Protein AF-C1C2I7-F1 (afdb_monomer_lite)

Structure (mmCIF, N/CA/C/O backbone):
data_AF-C1C2I7-F1
#
_entry.id   AF-C1C2I7-F1
#
loop_
_atom_site.group_PDB
_atom_site.id
_atom_site.type_symbol
_atom_site.label_atom_id
_atom_site.label_alt_id
_atom_site.label_comp_id
_atom_site.label_asym_id
_atom_site.label_entity_id
_atom_site.label_seq_id
_atom_site.pdbx_PDB_ins_code
_atom_site.Cartn_x
_atom_site.Cartn_y
_atom_site.Cartn_z
_atom_site.occupancy
_atom_site.B_iso_or_equiv
_atom_site.auth_seq_id
_atom_site.auth_comp_id
_atom_site.auth_asym_id
_atom_site.auth_atom_id
_atom_site.pdbx_PDB_model_num
ATOM 1 N N . MET A 1 1 ? -1.114 27.379 -36.595 1.00 29.22 1 MET A N 1
ATOM 2 C CA . MET A 1 1 ? -1.295 26.113 -35.851 1.00 29.22 1 MET A CA 1
ATOM 3 C C . MET A 1 1 ? 0.052 25.416 -35.741 1.00 29.22 1 MET A C 1
ATOM 5 O O . MET A 1 1 ? 0.565 24.974 -36.758 1.00 29.22 1 MET A O 1
ATOM 9 N N . ARG A 1 2 ? 0.685 25.403 -34.562 1.00 25.17 2 ARG A N 1
ATOM 10 C CA . ARG A 1 2 ? 1.975 24.721 -34.360 1.00 25.17 2 ARG A CA 1
ATOM 11 C C . ARG A 1 2 ? 1.726 23.378 -33.679 1.00 25.17 2 ARG A C 1
ATOM 13 O O . ARG A 1 2 ? 1.159 23.344 -32.593 1.00 25.17 2 ARG A O 1
ATOM 20 N N . GLN A 1 3 ? 2.114 22.296 -34.352 1.00 22.52 3 GLN A N 1
ATOM 21 C CA . GLN A 1 3 ? 2.108 20.941 -33.809 1.00 22.52 3 GLN A CA 1
ATOM 22 C C . GLN A 1 3 ? 3.072 20.862 -32.620 1.00 22.52 3 GLN A C 1
ATOM 24 O O . GLN A 1 3 ? 4.243 21.219 -32.738 1.00 22.52 3 GLN A O 1
ATOM 29 N N . ILE A 1 4 ? 2.573 20.391 -31.481 1.00 28.58 4 ILE A N 1
ATOM 30 C CA . ILE A 1 4 ? 3.385 20.061 -30.310 1.00 28.58 4 ILE A CA 1
ATOM 31 C C . ILE A 1 4 ? 3.765 18.586 -30.450 1.00 28.58 4 ILE A C 1
ATOM 33 O O . ILE A 1 4 ? 2.926 17.701 -30.288 1.00 28.58 4 ILE A O 1
ATOM 37 N N . ALA A 1 5 ? 5.021 18.320 -30.805 1.00 24.67 5 ALA A N 1
ATOM 38 C CA . ALA A 1 5 ? 5.572 16.971 -30.822 1.00 24.67 5 ALA A CA 1
ATOM 39 C C . ALA A 1 5 ? 5.970 16.566 -29.395 1.00 24.67 5 ALA A C 1
ATOM 41 O O . ALA A 1 5 ? 6.836 17.189 -28.781 1.00 24.67 5 ALA A O 1
ATOM 42 N N . TYR A 1 6 ? 5.338 15.517 -28.869 1.00 26.83 6 TYR A N 1
ATOM 43 C CA . TYR A 1 6 ? 5.701 14.918 -27.587 1.00 26.83 6 TYR A CA 1
ATOM 44 C C . TYR A 1 6 ? 6.948 14.046 -27.747 1.00 26.83 6 TYR A C 1
ATOM 46 O O . TYR A 1 6 ? 6.928 13.070 -28.494 1.00 26.83 6 TYR A O 1
ATOM 54 N N . TRP A 1 7 ? 8.004 14.348 -26.991 1.00 30.94 7 TRP A N 1
ATOM 55 C CA . TRP A 1 7 ? 9.173 13.478 -26.863 1.00 30.94 7 TRP A CA 1
ATOM 56 C C . TRP A 1 7 ? 9.347 13.024 -25.414 1.00 30.94 7 TRP A C 1
ATOM 58 O O . TRP A 1 7 ? 9.385 13.822 -24.480 1.00 30.94 7 TRP A O 1
ATOM 68 N N . ARG A 1 8 ? 9.429 11.704 -25.238 1.00 26.88 8 ARG A N 1
ATOM 69 C CA . ARG A 1 8 ? 9.632 11.015 -23.964 1.00 26.88 8 ARG A CA 1
ATOM 70 C C . ARG A 1 8 ? 11.133 10.896 -23.716 1.00 26.88 8 ARG A C 1
ATOM 72 O O . ARG A 1 8 ? 11.797 10.118 -24.391 1.00 26.88 8 ARG A O 1
ATOM 79 N N . ILE A 1 9 ? 11.665 11.650 -22.758 1.00 34.84 9 ILE A N 1
ATOM 80 C CA . ILE A 1 9 ? 13.066 11.513 -22.342 1.00 34.84 9 ILE A CA 1
ATOM 81 C C . ILE A 1 9 ? 13.156 10.355 -21.345 1.00 34.84 9 ILE A C 1
ATOM 83 O O . ILE A 1 9 ? 12.656 10.428 -20.224 1.00 34.84 9 ILE A O 1
ATOM 87 N N . THR A 1 10 ? 13.773 9.258 -21.775 1.00 27.52 10 THR A N 1
ATOM 88 C CA . THR A 1 10 ? 14.225 8.170 -20.901 1.00 27.52 10 THR A CA 1
ATOM 89 C C . THR A 1 10 ? 15.646 8.490 -20.457 1.00 27.52 10 THR A C 1
ATOM 91 O O . THR A 1 10 ? 16.560 8.477 -21.275 1.00 27.52 10 THR A O 1
ATOM 94 N N . LEU A 1 11 ? 15.837 8.788 -19.171 1.00 29.92 11 LEU A N 1
ATOM 95 C CA . LEU A 1 11 ? 17.164 8.948 -18.577 1.00 29.92 11 LEU A CA 1
ATOM 96 C C . LEU A 1 11 ? 17.819 7.566 -18.446 1.00 29.92 11 LEU A C 1
ATOM 98 O O . LEU A 1 11 ? 17.517 6.807 -17.526 1.00 29.92 11 LEU A O 1
ATOM 102 N N . THR A 1 12 ? 18.697 7.224 -19.385 1.00 28.81 12 THR A N 1
ATOM 103 C CA . THR A 1 12 ? 19.687 6.153 -19.221 1.00 28.81 12 THR A CA 1
ATOM 104 C C . THR A 1 12 ? 21.024 6.781 -18.854 1.00 28.81 12 THR A C 1
ATOM 106 O O . THR A 1 12 ? 21.476 7.713 -19.513 1.00 28.81 12 THR A O 1
ATOM 109 N N . SER A 1 13 ? 21.644 6.277 -17.787 1.00 34.81 13 SER A N 1
ATOM 110 C CA . SER A 1 13 ? 22.868 6.783 -17.157 1.00 34.81 13 SER A CA 1
ATOM 111 C C . SER A 1 13 ? 24.139 6.515 -17.979 1.00 34.81 13 SER A C 1
ATOM 113 O O . SER A 1 13 ? 25.066 5.850 -17.516 1.00 34.81 13 SER A O 1
ATOM 115 N N . SER A 1 14 ? 24.187 6.959 -19.232 1.00 31.28 14 SER A N 1
ATOM 116 C CA . SER A 1 14 ? 25.406 6.895 -20.044 1.00 31.28 14 SER A CA 1
ATOM 117 C C . SER A 1 14 ? 25.353 7.922 -21.174 1.00 31.28 14 SER A C 1
ATOM 119 O O . SER A 1 14 ? 24.571 7.784 -22.109 1.00 31.28 14 SER A O 1
ATOM 121 N N . SER A 1 15 ? 26.262 8.898 -21.094 1.00 32.47 15 SER A N 1
ATOM 122 C CA . SER A 1 15 ? 26.719 9.773 -22.187 1.00 32.47 15 SER A CA 1
ATOM 123 C C . SER A 1 15 ? 25.774 10.909 -22.647 1.00 32.47 15 SER A C 1
ATOM 125 O O . SER A 1 15 ? 24.599 10.670 -22.923 1.00 32.47 15 SER A O 1
ATOM 127 N N . PRO A 1 16 ? 26.291 12.138 -22.870 1.00 39.41 16 PRO A N 1
ATOM 128 C CA . PRO A 1 16 ? 25.528 13.306 -23.335 1.00 39.41 16 PRO A CA 1
ATOM 129 C C . PRO A 1 16 ? 25.272 13.263 -24.856 1.00 39.41 16 PRO A C 1
ATOM 131 O O . PRO A 1 16 ? 25.524 14.220 -25.580 1.00 39.41 16 PRO A O 1
ATOM 134 N N . ARG A 1 17 ? 24.827 12.117 -25.385 1.00 42.78 17 ARG A N 1
ATOM 135 C CA . ARG A 1 17 ? 24.862 11.816 -26.829 1.00 42.78 17 ARG A CA 1
ATOM 136 C C . ARG A 1 17 ? 23.496 11.875 -27.533 1.00 42.78 17 ARG A C 1
ATOM 138 O O . ARG A 1 17 ? 23.331 11.245 -28.570 1.00 42.78 17 ARG A O 1
ATOM 145 N N . TYR A 1 18 ? 22.519 12.598 -26.976 1.00 49.66 18 TYR A N 1
ATOM 146 C CA . TYR A 1 18 ? 21.133 12.596 -27.486 1.00 49.66 18 TYR A CA 1
ATOM 147 C C . TYR A 1 18 ? 20.466 13.969 -27.629 1.00 49.66 18 TYR A C 1
ATOM 149 O O . TYR A 1 18 ? 19.271 14.036 -27.917 1.00 49.66 18 TYR A O 1
ATOM 157 N N . LEU A 1 19 ? 21.196 15.074 -27.466 1.00 53.59 19 LEU A N 1
ATOM 158 C CA . LEU A 1 19 ? 20.652 16.389 -27.799 1.00 53.59 19 LEU A CA 1
ATOM 159 C C . LEU A 1 19 ? 21.040 16.731 -29.248 1.00 53.59 19 LEU A C 1
ATOM 161 O O . LEU A 1 19 ? 22.233 16.818 -29.536 1.00 53.59 19 LEU A O 1
ATOM 165 N N . PRO A 1 20 ? 20.075 16.886 -30.178 1.00 51.84 20 PRO A N 1
ATOM 166 C CA . PRO A 1 20 ? 20.383 17.341 -31.531 1.00 51.84 20 PRO A CA 1
ATOM 167 C C . PRO A 1 20 ? 21.041 18.734 -31.492 1.00 51.84 20 PRO A C 1
ATOM 169 O O . PRO A 1 20 ? 20.795 19.492 -30.545 1.00 51.84 20 PRO A O 1
ATOM 172 N N . PRO A 1 21 ? 21.871 19.081 -32.496 1.00 54.28 21 PRO A N 1
ATOM 173 C CA . PRO A 1 21 ? 22.660 20.312 -32.501 1.00 54.28 21 PRO A CA 1
ATOM 174 C C . PRO A 1 21 ? 21.786 21.561 -32.334 1.00 54.28 21 PRO A C 1
ATOM 176 O O . PRO A 1 21 ? 20.677 21.636 -32.859 1.00 54.28 21 PRO A O 1
ATOM 179 N N . PHE A 1 22 ? 22.296 22.546 -31.592 1.00 53.81 22 PHE A N 1
ATOM 180 C CA . PHE A 1 22 ? 21.588 23.774 -31.226 1.00 53.81 22 PHE A CA 1
ATOM 181 C C . PHE A 1 22 ? 21.110 24.558 -32.461 1.00 53.81 22 PHE A C 1
ATOM 183 O O . PHE A 1 22 ? 21.888 25.205 -33.159 1.00 53.81 22 PHE A O 1
ATOM 190 N N . HIS A 1 23 ? 19.802 24.560 -32.718 1.00 55.03 23 HIS A N 1
ATOM 191 C CA . HIS A 1 23 ? 19.180 25.533 -33.617 1.00 55.03 23 HIS A CA 1
ATOM 192 C C . HIS A 1 23 ? 18.871 26.803 -32.808 1.00 55.03 23 HIS A C 1
ATOM 194 O O . HIS A 1 23 ? 18.285 26.711 -31.729 1.00 55.03 23 HIS A O 1
ATOM 200 N N . ARG A 1 24 ? 19.195 27.994 -33.335 1.00 54.81 24 ARG A N 1
ATOM 201 C CA . ARG A 1 24 ? 19.104 29.311 -32.651 1.00 54.81 24 ARG A CA 1
ATOM 202 C C . ARG A 1 24 ? 17.729 29.696 -32.048 1.00 54.81 24 ARG A C 1
ATOM 204 O O . ARG A 1 24 ? 17.629 30.744 -31.419 1.00 54.81 24 ARG A O 1
ATOM 211 N N . LYS A 1 25 ? 16.666 28.898 -32.220 1.00 59.78 25 LYS A N 1
ATOM 212 C CA . LYS A 1 25 ? 15.300 29.161 -31.715 1.00 59.78 25 LYS A CA 1
ATOM 213 C C . LYS A 1 25 ? 14.635 27.905 -31.124 1.00 59.78 25 LYS A C 1
ATOM 215 O O . LYS A 1 25 ? 13.574 27.493 -31.588 1.00 59.78 25 LYS A O 1
ATOM 220 N N . ARG A 1 26 ? 15.249 27.278 -30.115 1.00 62.59 26 ARG A N 1
ATOM 221 C CA . ARG A 1 26 ? 14.641 26.1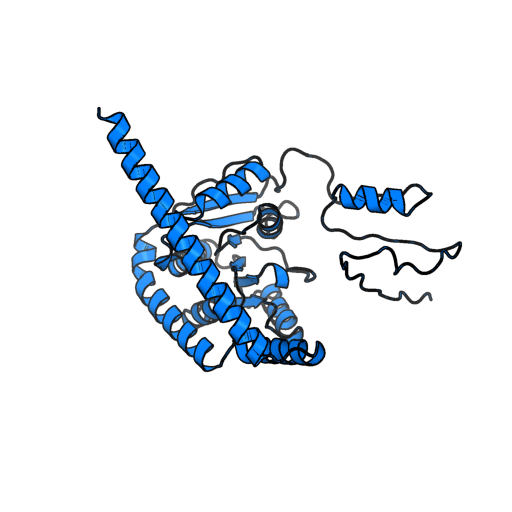72 -29.352 1.00 62.59 26 ARG A CA 1
ATOM 222 C C . ARG A 1 26 ? 14.197 26.658 -27.972 1.00 62.59 26 ARG A C 1
ATOM 224 O O . ARG A 1 26 ? 14.973 27.289 -27.266 1.00 62.59 26 ARG A O 1
ATOM 231 N N . GLN A 1 27 ? 12.965 26.329 -27.592 1.00 68.44 27 GLN A N 1
ATOM 232 C CA . GLN A 1 27 ? 12.507 26.407 -26.207 1.00 68.44 27 GLN A CA 1
ATOM 233 C C . GLN A 1 27 ? 12.699 25.026 -25.574 1.00 68.44 27 GLN A C 1
ATOM 235 O O . GLN A 1 27 ? 12.183 24.031 -26.087 1.00 68.44 27 GLN A O 1
ATOM 240 N N . THR A 1 28 ? 13.469 24.960 -24.491 1.00 69.38 28 THR A N 1
ATOM 241 C CA . THR A 1 28 ? 13.694 23.731 -23.722 1.00 69.38 28 THR A CA 1
ATOM 242 C C . THR A 1 28 ? 12.920 23.846 -22.417 1.00 69.38 28 THR A C 1
ATOM 244 O O . THR A 1 28 ? 13.093 24.815 -21.686 1.00 69.38 28 THR A O 1
ATOM 247 N N . LEU A 1 29 ? 12.048 22.875 -22.147 1.00 75.00 29 LEU A N 1
ATOM 248 C CA . LEU A 1 29 ? 11.283 22.778 -20.905 1.00 75.00 29 LEU A CA 1
ATOM 249 C C . LEU A 1 29 ? 11.702 21.498 -20.185 1.00 75.00 29 LEU A C 1
ATOM 251 O O . LEU A 1 29 ? 11.666 20.418 -20.781 1.00 75.00 29 LEU A O 1
ATOM 255 N N . LEU A 1 30 ? 12.102 21.626 -18.923 1.00 73.31 30 LEU A N 1
ATOM 256 C CA . LEU A 1 30 ? 12.470 20.509 -18.061 1.00 73.31 30 LEU A CA 1
ATOM 257 C C . LEU A 1 30 ? 11.406 20.364 -16.975 1.00 73.31 30 LEU A C 1
ATOM 259 O O . LEU A 1 30 ? 11.152 21.297 -16.223 1.00 73.31 30 LEU A O 1
ATOM 263 N N . PHE A 1 31 ? 10.784 19.190 -16.902 1.00 72.38 31 PHE A N 1
ATOM 264 C CA . PHE A 1 31 ? 9.764 18.890 -15.902 1.00 72.38 31 PHE A CA 1
ATOM 265 C C . PHE A 1 31 ? 10.310 17.849 -14.932 1.00 72.38 31 PHE A C 1
ATOM 267 O O . PHE A 1 31 ? 10.643 16.734 -15.335 1.00 72.38 31 PHE A O 1
ATOM 274 N N . THR A 1 32 ? 10.380 18.203 -13.652 1.00 70.00 32 THR A N 1
ATOM 275 C CA . THR A 1 32 ? 10.756 17.285 -12.574 1.00 70.00 32 THR A CA 1
ATOM 276 C C . THR A 1 32 ? 9.781 17.411 -11.411 1.00 70.00 32 THR A C 1
ATOM 278 O O . THR A 1 32 ? 9.220 18.475 -11.172 1.00 70.00 32 THR A O 1
ATOM 281 N N . ALA A 1 33 ? 9.576 16.309 -10.689 1.00 59.47 33 ALA A N 1
ATOM 282 C CA . ALA A 1 33 ? 8.816 16.310 -9.442 1.00 59.47 33 ALA A CA 1
ATOM 283 C C . ALA A 1 33 ? 9.670 16.735 -8.235 1.00 59.47 33 ALA A C 1
ATOM 285 O O . ALA A 1 33 ? 9.125 17.126 -7.210 1.00 59.47 33 ALA A O 1
ATOM 286 N N . THR A 1 34 ? 10.998 16.633 -8.341 1.00 59.06 34 THR A N 1
ATOM 287 C CA . THR A 1 34 ? 11.942 16.913 -7.252 1.00 59.06 34 THR A CA 1
ATOM 288 C C . THR A 1 34 ? 13.154 17.657 -7.786 1.00 59.06 34 THR A C 1
ATOM 290 O O . THR A 1 34 ? 13.725 17.261 -8.805 1.00 59.06 34 THR A O 1
ATOM 293 N N . HIS A 1 35 ? 13.567 18.699 -7.074 1.00 65.06 35 HIS A N 1
ATOM 294 C CA . HIS A 1 35 ? 14.800 19.418 -7.356 1.00 65.06 35 HIS A CA 1
ATOM 295 C C . HIS A 1 35 ? 15.977 18.694 -6.693 1.00 65.06 35 HIS A C 1
ATOM 297 O O . HIS A 1 35 ? 15.943 18.443 -5.490 1.00 65.06 35 HIS A O 1
ATOM 303 N N . THR A 1 36 ? 16.985 18.309 -7.470 1.00 66.75 36 THR A N 1
ATOM 304 C CA . THR A 1 36 ? 18.204 17.651 -6.977 1.00 66.75 36 THR A CA 1
ATOM 305 C C . THR A 1 36 ? 19.419 18.454 -7.414 1.00 66.75 36 THR A C 1
ATOM 307 O O . THR A 1 36 ? 19.380 19.095 -8.457 1.00 66.75 36 THR A O 1
ATOM 310 N N . GLU A 1 37 ? 20.518 18.389 -6.665 1.00 63.91 37 GLU A N 1
ATOM 311 C CA . GLU A 1 37 ? 21.782 19.055 -7.038 1.00 63.91 37 GLU A CA 1
ATOM 312 C C . GLU A 1 37 ? 22.281 18.601 -8.417 1.00 63.91 37 GLU A C 1
ATOM 314 O O . GLU A 1 37 ? 22.719 19.409 -9.225 1.00 63.91 37 GLU A O 1
ATOM 319 N N . THR A 1 38 ? 22.055 17.334 -8.763 1.00 65.38 38 THR A N 1
ATOM 320 C CA . THR A 1 38 ? 22.333 16.792 -10.101 1.00 65.38 38 THR A CA 1
ATOM 321 C C . THR A 1 38 ? 21.523 17.446 -11.225 1.00 65.38 38 THR A C 1
ATOM 323 O O . THR A 1 38 ? 21.923 17.389 -12.385 1.00 65.38 38 THR A O 1
ATOM 326 N N . LEU A 1 39 ? 20.363 18.037 -10.913 1.00 71.25 39 LEU A N 1
ATOM 327 C CA . LEU A 1 39 ? 19.579 18.820 -11.867 1.00 71.25 39 LEU A CA 1
ATOM 328 C C . LEU A 1 39 ? 20.244 20.175 -12.113 1.00 71.25 39 LEU A C 1
ATOM 330 O O . LEU A 1 39 ? 20.293 20.599 -13.262 1.00 71.25 39 LEU A O 1
ATOM 334 N N . ASN A 1 40 ? 20.775 20.808 -11.061 1.00 69.50 40 ASN A N 1
ATOM 335 C CA . ASN A 1 40 ? 21.520 22.064 -11.168 1.00 69.50 40 ASN A CA 1
ATOM 336 C C . ASN A 1 40 ? 22.764 21.869 -12.023 1.00 69.50 40 ASN A C 1
ATOM 338 O O . ASN A 1 40 ? 22.922 22.563 -13.015 1.00 69.50 40 ASN A O 1
ATOM 342 N N . GLU A 1 41 ? 23.555 20.833 -11.738 1.00 73.12 41 GLU A N 1
ATOM 343 C CA . GLU A 1 41 ? 24.733 20.494 -12.544 1.00 73.12 41 GLU A CA 1
ATOM 344 C C . GLU A 1 41 ? 24.377 20.276 -14.025 1.00 73.12 41 GLU A C 1
ATOM 346 O O . GLU A 1 41 ? 25.117 20.672 -14.923 1.00 73.12 41 GLU A O 1
ATOM 351 N N . LEU A 1 42 ? 23.220 19.664 -14.305 1.00 70.50 42 LEU A N 1
ATOM 352 C CA . LEU A 1 42 ? 22.726 19.461 -15.668 1.00 70.50 42 LEU A CA 1
ATOM 353 C C . LEU A 1 42 ? 22.252 20.751 -16.344 1.00 70.50 42 LEU A C 1
ATOM 355 O O . LEU A 1 42 ? 22.401 20.867 -17.562 1.00 70.50 42 LEU A O 1
ATOM 359 N N . LEU A 1 43 ? 21.637 21.664 -15.592 1.00 71.50 43 LEU A N 1
ATOM 360 C CA . LEU A 1 43 ? 21.190 22.967 -16.082 1.00 71.50 43 LEU A CA 1
ATOM 361 C C . LEU A 1 43 ? 22.403 23.853 -16.382 1.00 71.50 43 LEU A C 1
ATOM 363 O O . LEU A 1 43 ? 22.533 24.328 -17.511 1.00 71.50 43 LEU A O 1
ATOM 367 N N . ASP A 1 44 ? 23.336 23.938 -15.434 1.00 70.69 44 ASP A N 1
ATOM 368 C CA . ASP A 1 44 ? 24.580 24.701 -15.537 1.00 70.69 44 ASP A CA 1
ATOM 369 C C . ASP A 1 44 ? 25.449 24.211 -16.704 1.00 70.69 44 ASP A C 1
ATOM 371 O O . ASP A 1 44 ? 26.012 25.005 -17.455 1.00 70.69 44 ASP A O 1
ATOM 375 N N . ALA A 1 45 ? 25.515 22.893 -16.926 1.00 68.12 45 ALA A N 1
ATOM 376 C CA . ALA A 1 45 ? 26.309 22.318 -18.011 1.00 68.12 45 ALA A CA 1
ATOM 377 C C . ALA A 1 45 ? 25.704 22.508 -19.415 1.00 68.12 45 ALA A C 1
ATOM 379 O O . ALA A 1 45 ? 26.411 22.323 -20.405 1.00 68.12 45 ALA A O 1
ATOM 380 N N . ASN A 1 46 ? 24.405 22.808 -19.538 1.00 62.03 46 ASN A N 1
ATOM 381 C CA . ASN A 1 46 ? 23.699 22.771 -20.827 1.00 62.03 46 ASN A CA 1
ATOM 382 C C . ASN A 1 46 ? 23.026 24.087 -21.222 1.00 62.03 46 ASN A C 1
ATOM 384 O O . ASN A 1 46 ? 22.234 24.093 -22.175 1.00 62.03 46 ASN A O 1
ATOM 388 N N . SER A 1 47 ? 23.273 25.200 -20.528 1.00 60.78 47 SER A N 1
ATOM 389 C CA . SER A 1 47 ? 22.627 26.465 -20.879 1.00 60.78 47 SER A CA 1
ATOM 390 C C . SER A 1 47 ? 23.428 27.719 -20.566 1.00 60.78 47 SER A C 1
ATOM 392 O O . SER A 1 47 ? 23.923 27.926 -19.472 1.00 60.78 47 SER A O 1
ATOM 394 N N . GLU A 1 48 ? 23.488 28.592 -21.572 1.00 60.16 48 GLU A N 1
ATOM 395 C CA . GLU A 1 48 ? 24.167 29.895 -21.546 1.00 60.16 48 GLU A CA 1
ATOM 396 C C . GLU A 1 48 ? 23.228 31.052 -21.135 1.00 60.16 48 GLU A C 1
ATOM 398 O O . GLU A 1 48 ? 23.625 32.213 -21.162 1.00 60.16 48 GLU A O 1
ATOM 403 N N . LYS A 1 49 ? 21.953 30.770 -20.825 1.00 60.34 49 LYS A N 1
ATOM 404 C CA . LYS A 1 49 ? 20.917 31.776 -20.523 1.00 60.34 49 LYS A CA 1
ATOM 405 C C . LYS A 1 49 ? 20.237 31.486 -19.194 1.00 60.34 49 LYS A C 1
ATOM 407 O O . LYS A 1 49 ? 20.015 30.324 -18.874 1.00 60.34 49 LYS A O 1
ATOM 412 N N . GLU A 1 50 ? 19.813 32.546 -18.505 1.00 60.50 50 GLU A N 1
ATOM 413 C CA . GLU A 1 50 ? 18.977 32.435 -17.309 1.00 60.50 50 GLU A CA 1
ATOM 414 C C . GLU A 1 50 ? 17.717 31.605 -17.581 1.00 60.50 50 GLU A C 1
ATOM 416 O O . GLU A 1 50 ? 16.989 31.801 -18.563 1.00 60.50 50 GLU A O 1
ATOM 421 N N . HIS A 1 51 ? 17.472 30.656 -16.686 1.00 68.56 51 HIS A N 1
ATOM 422 C CA . HIS A 1 51 ? 16.317 29.783 -16.722 1.00 68.56 51 HIS A CA 1
ATOM 423 C C . HIS A 1 51 ? 15.168 30.404 -15.947 1.00 68.56 51 HIS A C 1
ATOM 425 O O . HIS A 1 51 ? 15.308 30.729 -14.773 1.00 68.56 51 HIS A O 1
ATOM 431 N N . PHE A 1 52 ? 13.996 30.490 -16.574 1.00 70.06 52 PHE A N 1
ATOM 432 C CA . PHE A 1 52 ? 12.776 30.729 -15.818 1.00 70.06 52 PHE A CA 1
ATOM 433 C C . PHE A 1 52 ? 12.467 29.485 -14.981 1.00 70.06 52 PHE A C 1
ATOM 435 O O . PHE A 1 52 ? 12.145 28.424 -15.524 1.00 70.06 52 PHE A O 1
ATOM 442 N N . PHE A 1 53 ? 12.590 29.624 -13.665 1.00 68.81 53 PHE A N 1
ATOM 443 C CA . PHE A 1 53 ? 12.285 28.575 -12.710 1.00 68.81 53 PHE A CA 1
ATOM 444 C C . PHE A 1 53 ? 10.894 28.819 -12.130 1.00 68.81 53 PHE A C 1
ATOM 446 O O . PHE A 1 53 ? 10.633 29.856 -11.529 1.00 68.81 53 PHE A O 1
ATOM 453 N N . TYR A 1 54 ? 9.993 27.859 -12.326 1.00 65.38 54 TYR A N 1
ATOM 454 C CA . TYR A 1 54 ? 8.686 27.864 -11.683 1.00 65.38 54 TYR A CA 1
ATOM 455 C C . TYR A 1 54 ? 8.587 26.659 -10.763 1.00 65.38 54 TYR A C 1
ATOM 457 O O . TYR A 1 54 ? 8.647 25.511 -11.213 1.00 65.38 54 TYR A O 1
ATOM 465 N N . ARG A 1 55 ? 8.417 26.938 -9.475 1.00 62.91 55 ARG A N 1
ATOM 466 C CA . ARG A 1 55 ? 8.151 25.946 -8.445 1.00 62.91 55 ARG A CA 1
ATOM 467 C C . ARG A 1 55 ? 6.781 26.236 -7.860 1.00 62.91 55 ARG A C 1
ATOM 469 O O . ARG A 1 55 ? 6.544 27.304 -7.313 1.00 62.91 55 ARG A O 1
ATOM 476 N N . GLU A 1 56 ? 5.879 25.274 -7.978 1.00 52.44 56 GLU A N 1
ATOM 477 C CA . GLU A 1 56 ? 4.607 25.332 -7.268 1.00 52.44 56 GLU A CA 1
ATOM 478 C C . GLU A 1 56 ? 4.858 24.907 -5.812 1.00 52.44 56 GLU A C 1
ATOM 480 O O . GLU A 1 56 ? 5.164 23.743 -5.546 1.00 52.44 56 GLU A O 1
ATOM 485 N N . GLY A 1 57 ? 4.798 25.870 -4.886 1.00 50.84 57 GLY A N 1
ATOM 486 C CA . GLY A 1 57 ? 5.068 25.677 -3.459 1.00 50.84 57 GLY A CA 1
ATOM 487 C C . GLY A 1 57 ? 6.426 26.237 -3.034 1.00 50.84 57 GLY A C 1
ATOM 488 O O . GLY A 1 57 ? 7.431 25.517 -3.015 1.00 50.84 57 GLY A O 1
ATOM 489 N N . GLU A 1 58 ? 6.428 27.519 -2.683 1.00 52.81 58 GLU A N 1
ATOM 490 C CA . GLU A 1 58 ? 7.443 28.152 -1.839 1.00 52.81 58 GLU A CA 1
ATOM 491 C C . GLU A 1 58 ? 6.837 28.389 -0.443 1.00 52.81 58 GLU A C 1
ATOM 493 O O . GLU A 1 58 ? 5.618 28.501 -0.319 1.00 52.81 58 GLU A O 1
ATOM 498 N N . ASP A 1 59 ? 7.709 28.409 0.570 1.00 40.53 59 ASP A N 1
ATOM 499 C CA . ASP A 1 59 ? 7.459 28.765 1.980 1.00 40.53 59 ASP A CA 1
ATOM 500 C C . ASP A 1 59 ? 6.990 27.644 2.934 1.00 40.53 59 ASP A C 1
ATOM 502 O O . ASP A 1 59 ? 5.846 27.599 3.371 1.00 40.53 59 ASP A O 1
ATOM 506 N N . ASP A 1 60 ? 7.891 26.702 3.249 1.00 40.56 60 ASP A N 1
ATOM 507 C CA . ASP A 1 60 ? 8.478 26.535 4.598 1.00 40.56 60 ASP A CA 1
ATOM 508 C C . ASP A 1 60 ? 9.427 25.320 4.582 1.00 40.56 60 ASP A C 1
ATOM 510 O O . ASP A 1 60 ? 9.015 24.160 4.516 1.00 40.56 60 ASP A O 1
ATOM 514 N N . ALA A 1 61 ? 10.735 25.568 4.608 1.00 44.47 61 ALA A N 1
ATOM 515 C CA . ALA A 1 61 ? 11.771 24.539 4.468 1.00 44.47 61 ALA A CA 1
ATOM 516 C C . ALA A 1 61 ? 11.917 23.608 5.695 1.00 44.47 61 ALA A C 1
ATOM 518 O O . ALA A 1 61 ? 12.884 22.854 5.779 1.00 44.47 61 ALA A O 1
ATOM 519 N N . SER A 1 62 ? 10.984 23.648 6.649 1.00 48.62 62 SER A N 1
ATOM 520 C CA . SER A 1 62 ? 11.048 22.853 7.879 1.00 48.62 62 SER A CA 1
ATOM 521 C C . SER A 1 62 ? 10.320 21.509 7.786 1.00 48.62 62 SER A C 1
ATOM 523 O O . SER A 1 62 ? 10.635 20.603 8.552 1.00 48.62 62 SER A O 1
ATOM 525 N N . SER A 1 63 ? 9.383 21.336 6.844 1.00 52.56 63 SER A N 1
ATOM 526 C CA . SER A 1 63 ? 8.559 20.125 6.760 1.00 52.56 63 SER A CA 1
ATOM 527 C C . SER A 1 63 ? 8.393 19.640 5.321 1.00 52.56 63 SER A C 1
ATOM 529 O O . SER A 1 63 ? 7.743 20.278 4.496 1.00 52.56 63 SER A O 1
ATOM 531 N N . LEU A 1 64 ? 8.906 18.439 5.028 1.00 68.25 64 LEU A N 1
ATOM 532 C CA . LEU A 1 64 ? 8.689 17.744 3.746 1.00 68.25 64 LEU A CA 1
ATOM 533 C C . LEU A 1 64 ? 7.232 17.278 3.547 1.00 68.25 64 LEU A C 1
ATOM 535 O O . LEU A 1 64 ? 6.882 16.740 2.494 1.00 68.25 64 LEU A O 1
ATOM 539 N N . THR A 1 65 ? 6.382 17.455 4.559 1.00 72.94 65 THR A N 1
ATOM 540 C CA . THR A 1 65 ? 4.971 17.058 4.571 1.00 72.94 65 THR A CA 1
ATOM 541 C C . THR A 1 65 ? 4.046 18.253 4.810 1.00 72.94 65 THR A C 1
ATOM 543 O O . THR A 1 65 ? 4.435 19.244 5.418 1.00 72.94 65 THR A O 1
ATOM 546 N N . VAL A 1 66 ? 2.799 18.176 4.339 1.00 76.94 66 VAL A N 1
ATOM 547 C CA . VAL A 1 66 ? 1.81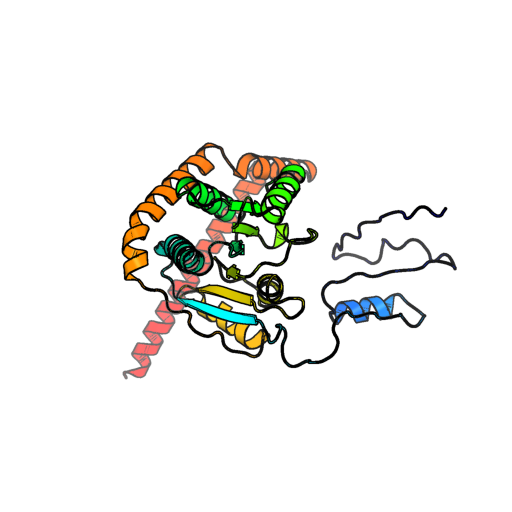5 19.253 4.550 1.00 76.94 66 VAL A CA 1
ATOM 548 C C . VAL A 1 66 ? 1.418 19.306 6.029 1.00 76.94 66 VAL A C 1
ATOM 550 O O . VAL A 1 66 ? 1.180 18.264 6.630 1.00 76.94 66 VAL A O 1
ATOM 553 N N . SER A 1 67 ? 1.294 20.497 6.615 1.00 76.69 67 SER A N 1
ATOM 554 C CA . SER A 1 67 ? 0.948 20.680 8.037 1.00 76.69 67 SER A CA 1
ATOM 555 C C . SER A 1 67 ? -0.421 20.106 8.436 1.00 76.69 67 SER A C 1
ATOM 557 O O . SER A 1 67 ? -0.638 19.768 9.595 1.00 76.69 67 SER A O 1
ATOM 559 N N . THR A 1 68 ? -1.346 19.951 7.485 1.00 85.38 68 THR A N 1
ATOM 560 C CA . THR A 1 68 ? -2.679 19.358 7.696 1.00 85.38 68 THR A CA 1
ATOM 561 C C . THR A 1 68 ? -2.695 17.825 7.633 1.00 85.38 68 THR A C 1
ATOM 563 O O . THR A 1 68 ? -3.769 17.221 7.735 1.00 85.38 68 THR A O 1
ATOM 566 N N . LEU A 1 69 ? -1.535 17.193 7.424 1.00 90.69 69 LEU A N 1
ATOM 567 C CA . LEU A 1 69 ? -1.375 15.746 7.339 1.00 90.69 69 LEU A CA 1
ATOM 568 C C . LEU A 1 69 ? -1.069 15.140 8.712 1.00 90.69 69 LEU A C 1
ATOM 570 O O . LEU A 1 69 ? 0.014 15.328 9.263 1.00 90.69 69 LEU A O 1
ATOM 574 N N . GLU A 1 70 ? -1.983 14.314 9.210 1.00 93.44 70 GLU A N 1
ATOM 575 C CA . GLU A 1 70 ? -1.747 13.483 10.389 1.00 93.44 70 GLU A CA 1
ATOM 576 C C . GLU A 1 70 ? -1.034 12.190 9.983 1.00 93.44 70 GLU A C 1
ATOM 578 O O . GLU A 1 70 ? -1.470 11.481 9.072 1.00 93.44 70 GLU A O 1
ATOM 583 N N . GLN A 1 71 ? 0.076 11.876 10.649 1.00 94.12 71 GLN A N 1
ATOM 584 C CA . GLN A 1 71 ? 0.924 10.733 10.315 1.00 94.12 71 GLN A CA 1
ATOM 585 C C . GLN A 1 71 ? 1.061 9.808 11.513 1.00 94.12 71 GLN A C 1
ATOM 587 O O . GLN A 1 71 ? 1.533 10.210 12.582 1.00 94.12 71 GLN A O 1
ATOM 592 N N . HIS A 1 72 ? 0.681 8.551 11.308 1.00 96.56 72 HIS A N 1
ATOM 593 C CA . HIS A 1 72 ? 0.726 7.546 12.350 1.00 96.56 72 HIS A CA 1
ATOM 594 C C . HIS A 1 72 ? 1.373 6.245 11.898 1.00 96.56 72 HIS A C 1
ATOM 596 O O . HIS A 1 72 ? 1.282 5.841 10.733 1.00 96.56 72 HIS A O 1
ATOM 602 N N . TYR A 1 73 ? 1.953 5.537 12.861 1.00 96.56 73 TYR A N 1
ATOM 603 C CA . TYR A 1 73 ? 2.303 4.132 12.708 1.00 96.56 73 TYR A CA 1
ATOM 604 C C . TYR A 1 73 ? 1.298 3.238 13.441 1.00 96.56 73 TYR A C 1
ATOM 606 O O . TYR A 1 73 ? 0.689 3.634 14.432 1.00 96.56 73 TYR A O 1
ATOM 614 N N . VAL A 1 74 ? 1.139 2.009 12.955 1.00 96.56 74 VAL A N 1
ATOM 615 C CA . VAL A 1 74 ? 0.342 0.958 13.594 1.00 96.56 74 VAL A CA 1
ATOM 616 C C . VAL A 1 74 ? 1.243 -0.246 13.807 1.00 96.56 74 VAL A C 1
ATOM 618 O O . VAL A 1 74 ? 1.663 -0.893 12.839 1.00 96.56 74 VAL A O 1
ATOM 621 N N . LEU A 1 75 ? 1.535 -0.564 15.066 1.00 94.62 75 LEU A N 1
ATOM 622 C CA . LEU A 1 75 ? 2.293 -1.762 15.401 1.00 94.62 75 LEU A CA 1
ATOM 623 C C . LEU A 1 75 ? 1.456 -3.000 15.084 1.00 94.62 75 LEU A C 1
ATOM 625 O O . LEU A 1 75 ? 0.347 -3.159 15.581 1.00 94.62 75 LEU A O 1
ATOM 629 N N . THR A 1 76 ? 1.984 -3.860 14.220 1.00 93.12 76 THR A N 1
ATOM 630 C CA . THR A 1 76 ? 1.239 -4.991 13.679 1.00 93.12 76 THR A CA 1
ATOM 631 C C . THR A 1 76 ? 2.126 -6.234 13.586 1.00 93.12 76 THR A C 1
ATOM 633 O O . THR A 1 76 ? 3.199 -6.174 12.976 1.00 93.12 76 THR A O 1
ATOM 636 N N . PRO A 1 77 ? 1.697 -7.395 14.111 1.00 91.69 77 PRO A N 1
ATOM 637 C CA . PRO A 1 77 ? 2.363 -8.665 13.837 1.00 91.69 77 PRO A CA 1
ATOM 638 C C . PRO A 1 77 ? 2.346 -8.986 12.337 1.00 91.69 77 PRO A C 1
ATOM 640 O O . PRO A 1 77 ? 1.347 -8.758 11.653 1.00 91.69 77 PRO A O 1
ATOM 643 N N . ALA A 1 78 ? 3.442 -9.537 11.809 1.00 88.75 78 ALA A N 1
ATOM 644 C CA . ALA A 1 78 ? 3.596 -9.753 10.367 1.00 88.75 78 ALA A CA 1
ATOM 645 C C . ALA A 1 78 ? 2.476 -10.625 9.769 1.00 88.75 78 ALA A C 1
ATOM 647 O O . ALA A 1 78 ? 1.968 -10.312 8.691 1.00 88.75 78 ALA A O 1
ATOM 648 N N . ASP A 1 79 ? 2.052 -11.655 10.503 1.00 88.31 79 ASP A N 1
ATOM 649 C CA . ASP A 1 79 ? 1.034 -12.615 10.066 1.00 88.31 79 ASP A CA 1
ATOM 650 C C . ASP A 1 79 ? -0.395 -12.056 10.101 1.00 88.31 79 ASP A C 1
ATOM 652 O O . ASP A 1 79 ? -1.289 -12.608 9.464 1.00 88.31 79 ASP A O 1
ATOM 656 N N . PHE A 1 80 ? -0.624 -10.947 10.812 1.00 91.50 80 PHE A N 1
ATOM 657 C CA . PHE A 1 80 ? -1.952 -10.342 10.977 1.00 91.50 80 PHE A CA 1
ATOM 658 C C . PHE A 1 80 ? -2.101 -9.010 10.245 1.00 91.50 80 PHE A C 1
ATOM 660 O O . PHE A 1 80 ? -3.132 -8.352 10.346 1.00 91.50 80 PHE A O 1
ATOM 667 N N . ARG A 1 81 ? -1.101 -8.620 9.454 1.00 93.56 81 ARG A N 1
ATOM 668 C CA . ARG A 1 81 ? -1.060 -7.338 8.742 1.00 93.56 81 ARG A CA 1
ATOM 669 C C . ARG A 1 81 ? -2.308 -7.044 7.909 1.00 93.56 81 ARG A C 1
ATOM 671 O O . ARG A 1 81 ? -2.825 -5.930 7.953 1.00 93.56 81 ARG A O 1
ATOM 678 N N . ASP A 1 82 ? -2.809 -8.039 7.187 1.00 95.69 82 ASP A N 1
ATOM 679 C CA . ASP A 1 82 ? -3.995 -7.883 6.339 1.00 95.69 82 ASP A CA 1
ATOM 680 C C . ASP A 1 82 ? -5.264 -7.721 7.191 1.00 95.69 82 ASP A C 1
ATOM 682 O O . ASP A 1 82 ? -6.139 -6.927 6.849 1.00 95.69 82 ASP A O 1
ATOM 686 N N . ALA A 1 83 ? -5.335 -8.397 8.343 1.00 96.06 83 ALA A N 1
ATOM 687 C CA . ALA A 1 83 ? -6.445 -8.259 9.280 1.00 96.06 83 ALA A CA 1
ATOM 688 C C . ALA A 1 83 ? -6.462 -6.873 9.939 1.00 96.06 83 ALA A C 1
ATOM 690 O O . ALA A 1 83 ? -7.521 -6.257 10.019 1.00 96.06 83 ALA A O 1
ATOM 691 N N . TYR A 1 84 ? -5.301 -6.334 10.328 1.00 96.69 84 TYR A N 1
ATOM 692 C CA . TYR A 1 84 ? -5.196 -4.958 10.829 1.00 96.69 84 TYR A CA 1
ATOM 693 C C . TYR A 1 84 ? -5.623 -3.936 9.776 1.00 96.69 84 TYR A C 1
ATOM 695 O O . TYR A 1 84 ? -6.407 -3.041 10.087 1.00 96.69 84 TYR A O 1
ATOM 703 N N . LEU A 1 85 ? -5.172 -4.083 8.524 1.00 96.88 85 LEU A N 1
ATOM 704 C CA . LEU A 1 85 ? -5.610 -3.218 7.425 1.00 96.88 85 LEU A CA 1
ATOM 705 C C . LEU A 1 85 ? -7.140 -3.208 7.298 1.00 96.88 85 LEU A C 1
ATOM 707 O O . LEU A 1 85 ? -7.750 -2.140 7.248 1.00 96.88 85 LEU A O 1
ATOM 711 N N . ILE A 1 86 ? -7.757 -4.390 7.257 1.00 96.19 86 ILE A N 1
ATOM 712 C CA . ILE A 1 86 ? -9.208 -4.529 7.095 1.00 96.19 86 ILE A CA 1
ATOM 713 C C . ILE A 1 86 ? -9.943 -3.975 8.316 1.00 96.19 86 ILE A C 1
ATOM 715 O O . ILE A 1 86 ? -10.891 -3.211 8.155 1.00 96.19 86 ILE A O 1
ATOM 719 N N . GLY A 1 87 ? -9.481 -4.275 9.530 1.00 95.56 87 GLY A N 1
ATOM 720 C CA . GLY A 1 87 ? -10.075 -3.758 10.761 1.00 95.56 87 GLY A CA 1
ATOM 721 C C . GLY A 1 87 ? -10.018 -2.231 10.860 1.00 95.56 87 GLY A C 1
ATOM 722 O O . GLY A 1 87 ? -10.992 -1.607 11.281 1.00 95.56 87 GLY A O 1
ATOM 723 N N . ILE A 1 88 ? -8.921 -1.614 10.409 1.00 95.88 88 ILE A N 1
ATOM 724 C CA . ILE A 1 88 ? -8.792 -0.153 10.300 1.00 95.88 88 ILE A CA 1
ATOM 725 C C . ILE A 1 88 ? -9.814 0.403 9.307 1.00 95.88 88 ILE A C 1
ATOM 727 O O . ILE A 1 88 ? -10.543 1.336 9.644 1.00 95.88 88 ILE A O 1
ATOM 731 N N . ILE A 1 89 ? -9.909 -0.183 8.109 1.00 95.81 89 ILE A N 1
ATOM 732 C CA . ILE A 1 89 ? -10.868 0.246 7.081 1.00 95.81 89 ILE A CA 1
ATOM 733 C C . ILE A 1 89 ? -12.303 0.121 7.606 1.00 95.81 89 ILE A C 1
ATOM 735 O O . ILE A 1 89 ? -13.065 1.079 7.511 1.00 95.81 89 ILE A O 1
ATOM 739 N N . MET A 1 90 ? -12.657 -1.007 8.228 1.00 94.50 90 MET A N 1
ATOM 740 C CA . MET A 1 90 ? -13.976 -1.225 8.829 1.00 94.50 90 MET A CA 1
ATOM 741 C C . MET A 1 90 ? -14.287 -0.192 9.911 1.00 94.50 90 MET A C 1
ATOM 743 O O . MET A 1 90 ? -15.386 0.359 9.940 1.00 94.50 90 MET A O 1
ATOM 747 N N . LYS A 1 91 ? -13.331 0.085 10.805 1.00 94.31 91 LYS A N 1
ATOM 748 C CA . LYS A 1 91 ? -13.494 1.082 11.870 1.00 94.31 91 LYS A CA 1
ATOM 749 C C . LYS A 1 91 ? -13.750 2.470 11.287 1.00 94.31 91 LYS A C 1
ATOM 751 O O . LYS A 1 91 ? -14.669 3.146 11.733 1.00 94.31 91 LYS A O 1
ATOM 756 N N . ILE A 1 92 ? -12.970 2.878 10.289 1.00 94.56 92 ILE A N 1
ATOM 757 C CA . ILE A 1 92 ? -13.117 4.193 9.658 1.00 94.56 92 ILE A CA 1
ATOM 758 C C . ILE A 1 92 ? -14.437 4.272 8.891 1.00 94.56 92 ILE A C 1
ATOM 760 O O . ILE A 1 92 ? -15.162 5.244 9.057 1.00 94.56 92 ILE A O 1
ATOM 764 N N . GLN A 1 93 ? -14.807 3.243 8.126 1.00 93.50 93 GLN A N 1
ATOM 765 C CA . GLN A 1 93 ? -16.062 3.223 7.367 1.00 93.50 93 GLN A CA 1
ATOM 766 C C . GLN A 1 93 ? -17.314 3.242 8.255 1.00 93.50 93 GLN A C 1
ATOM 768 O O . GLN A 1 93 ? -18.347 3.740 7.817 1.00 93.50 93 GLN A O 1
ATOM 773 N N . LYS A 1 94 ? -17.236 2.756 9.502 1.00 92.81 94 LYS A N 1
ATOM 774 C CA . LYS A 1 94 ? -18.332 2.907 10.476 1.00 92.81 94 LYS A CA 1
ATOM 775 C C . LYS A 1 94 ? -18.601 4.374 10.824 1.00 92.81 94 LYS A C 1
ATOM 777 O O . LYS A 1 94 ? -19.758 4.745 10.980 1.00 92.81 94 LYS A O 1
ATOM 782 N N . THR A 1 95 ? -17.558 5.198 10.932 1.00 93.12 95 THR A N 1
ATOM 783 C CA . THR A 1 95 ? -17.683 6.629 11.269 1.00 93.12 95 THR A CA 1
ATOM 784 C C . THR A 1 95 ? -17.832 7.510 10.027 1.00 93.12 95 THR A C 1
ATOM 786 O O . THR A 1 95 ? -18.562 8.494 10.043 1.00 93.12 95 THR A O 1
ATOM 789 N N . ALA A 1 96 ? -17.160 7.148 8.936 1.00 92.69 96 ALA A N 1
ATOM 790 C CA . ALA A 1 96 ? -17.137 7.861 7.667 1.00 92.69 96 ALA A CA 1
ATOM 791 C C . ALA A 1 96 ? -17.404 6.874 6.513 1.00 92.69 96 ALA A C 1
ATOM 793 O O . ALA A 1 96 ? -16.468 6.398 5.864 1.00 92.69 96 ALA A O 1
ATOM 794 N N . PRO A 1 97 ? -18.679 6.558 6.211 1.00 90.25 97 PRO A N 1
ATOM 795 C CA . PRO A 1 97 ? -19.032 5.546 5.211 1.00 90.25 97 PRO A CA 1
ATOM 796 C C . PRO A 1 97 ? -18.495 5.833 3.808 1.00 90.25 97 PRO A C 1
ATOM 798 O O . PRO A 1 97 ? -18.278 4.902 3.033 1.00 90.25 97 PRO A O 1
ATOM 801 N N . ASN A 1 98 ? -18.279 7.105 3.467 1.00 89.75 98 ASN A N 1
ATOM 802 C CA . ASN A 1 98 ? -17.790 7.540 2.158 1.00 89.75 98 ASN A CA 1
ATOM 803 C C . ASN A 1 98 ? -16.279 7.795 2.117 1.00 89.75 98 ASN A C 1
ATOM 805 O O . ASN A 1 98 ? -15.791 8.276 1.099 1.00 89.75 98 ASN A O 1
ATOM 809 N N . ALA A 1 99 ? -15.556 7.426 3.180 1.00 92.44 99 ALA A N 1
ATOM 810 C CA . ALA A 1 99 ? -14.114 7.582 3.247 1.00 92.44 99 ALA A CA 1
ATOM 811 C C . ALA A 1 99 ? -13.414 6.887 2.071 1.00 92.44 99 ALA A C 1
ATOM 813 O O . ALA A 1 99 ? -13.677 5.718 1.760 1.00 92.44 99 ALA A O 1
ATOM 814 N N . SER A 1 100 ? -12.499 7.617 1.439 1.00 94.06 100 SER A N 1
ATOM 815 C CA . SER A 1 100 ? -11.651 7.121 0.355 1.00 94.06 100 SER A CA 1
ATOM 816 C C . SER A 1 100 ? -10.281 6.673 0.874 1.00 94.06 100 SER A C 1
ATOM 818 O O . SER A 1 100 ? -9.621 7.381 1.638 1.00 94.06 100 SER A O 1
ATOM 820 N N . PHE A 1 101 ? -9.834 5.494 0.434 1.00 96.31 101 PHE A N 1
ATOM 821 C CA . PHE A 1 101 ? -8.592 4.864 0.885 1.00 96.31 101 PHE A CA 1
ATOM 822 C C . PHE A 1 101 ? -7.640 4.607 -0.279 1.00 96.31 101 PHE A C 1
ATOM 824 O O . PHE A 1 101 ? -8.027 4.018 -1.291 1.00 96.31 101 PHE A O 1
ATOM 831 N N . MET A 1 102 ? -6.366 4.949 -0.099 1.00 95.69 102 MET A N 1
ATOM 832 C CA . MET A 1 102 ? -5.278 4.511 -0.970 1.00 95.69 102 MET A CA 1
ATOM 833 C C . MET A 1 102 ? -4.310 3.621 -0.194 1.00 95.69 102 MET A C 1
ATOM 835 O O . MET A 1 102 ? -3.658 4.073 0.742 1.00 95.69 102 MET A O 1
ATOM 839 N N . VAL A 1 103 ? -4.195 2.356 -0.592 1.00 97.38 103 VAL A N 1
ATOM 840 C CA . VAL A 1 103 ? -3.361 1.354 0.077 1.00 97.38 103 VAL A CA 1
ATOM 841 C C . VAL A 1 103 ? -2.112 1.073 -0.751 1.00 97.38 103 VAL A C 1
ATOM 843 O O . VAL A 1 103 ? -2.200 0.559 -1.865 1.00 97.38 103 VAL A O 1
ATOM 846 N N . PHE A 1 104 ? -0.933 1.359 -0.207 1.00 96.50 104 PHE A N 1
ATOM 847 C CA . PHE A 1 104 ? 0.341 1.084 -0.868 1.00 96.50 104 PHE A CA 1
ATOM 848 C C . PHE A 1 104 ? 0.927 -0.257 -0.445 1.00 96.50 104 PHE A C 1
ATOM 850 O O . PHE A 1 104 ? 1.125 -0.523 0.740 1.00 96.50 104 PHE A O 1
ATOM 857 N N . THR A 1 105 ? 1.273 -1.082 -1.431 1.00 95.81 105 THR A N 1
ATOM 858 C CA . THR A 1 105 ? 1.857 -2.414 -1.235 1.00 95.81 105 THR A CA 1
ATOM 859 C C . THR A 1 105 ? 3.216 -2.528 -1.924 1.00 95.81 105 THR A C 1
ATOM 861 O O . THR A 1 105 ? 3.494 -1.861 -2.921 1.00 95.81 105 THR A O 1
ATOM 864 N N . LYS A 1 106 ? 4.079 -3.410 -1.404 1.00 92.19 106 LYS A N 1
ATOM 865 C CA . LYS A 1 106 ? 5.452 -3.580 -1.908 1.00 92.19 106 LYS A CA 1
ATOM 866 C C . LYS A 1 106 ? 5.530 -4.242 -3.288 1.00 92.19 106 LYS A C 1
ATOM 868 O O . LYS A 1 106 ? 6.461 -3.981 -4.042 1.00 92.19 106 LYS A O 1
ATOM 873 N N . THR A 1 107 ? 4.610 -5.150 -3.615 1.00 92.56 107 THR A N 1
ATOM 874 C CA . THR A 1 107 ? 4.687 -5.942 -4.854 1.00 92.56 107 THR A CA 1
ATOM 875 C C . THR A 1 107 ? 3.337 -6.046 -5.545 1.00 92.56 107 THR A C 1
ATOM 877 O O . THR A 1 107 ? 2.296 -6.029 -4.895 1.00 92.56 107 THR A O 1
ATOM 880 N N . CYS A 1 108 ? 3.358 -6.228 -6.868 1.00 92.94 108 CYS A N 1
ATOM 881 C CA . CYS A 1 108 ? 2.144 -6.420 -7.662 1.00 92.94 108 CYS A CA 1
ATOM 882 C C . CYS A 1 108 ? 1.366 -7.673 -7.237 1.00 92.94 108 CYS A C 1
ATOM 884 O O . CYS A 1 108 ? 0.142 -7.641 -7.221 1.00 92.94 108 CYS A O 1
ATOM 886 N N . LYS A 1 109 ? 2.069 -8.749 -6.847 1.00 93.25 109 LYS A N 1
ATOM 887 C CA . LYS A 1 109 ? 1.437 -9.977 -6.346 1.00 93.25 109 LYS A CA 1
ATOM 888 C C . LYS A 1 109 ? 0.662 -9.706 -5.053 1.00 93.25 109 LYS A C 1
ATOM 890 O O . LYS A 1 109 ? -0.498 -10.084 -4.960 1.00 93.25 109 LYS A O 1
ATOM 895 N N . ILE A 1 110 ? 1.267 -8.999 -4.091 1.00 94.75 110 ILE A N 1
ATOM 896 C CA . ILE A 1 110 ? 0.578 -8.619 -2.844 1.00 94.75 110 ILE A CA 1
ATOM 897 C C . ILE A 1 110 ? -0.626 -7.723 -3.147 1.00 94.75 110 ILE A C 1
ATOM 899 O O . ILE A 1 110 ? -1.699 -7.979 -2.616 1.00 94.75 110 ILE A O 1
ATOM 903 N N . ALA A 1 111 ? -0.476 -6.729 -4.031 1.00 95.81 111 ALA A N 1
ATOM 904 C CA . ALA A 1 111 ? -1.583 -5.866 -4.443 1.00 95.81 111 ALA A CA 1
ATOM 905 C C . ALA A 1 111 ? -2.780 -6.673 -4.974 1.00 95.81 111 ALA A C 1
ATOM 907 O O . ALA A 1 111 ? -3.920 -6.421 -4.592 1.00 95.81 111 ALA A O 1
ATOM 908 N N . GLN A 1 112 ? -2.509 -7.658 -5.835 1.00 95.75 112 GLN A N 1
ATOM 909 C CA . GLN A 1 112 ? -3.537 -8.488 -6.454 1.00 95.75 112 GLN A CA 1
ATOM 910 C C . GLN A 1 112 ? -4.200 -9.442 -5.448 1.00 95.75 112 GLN A C 1
ATOM 912 O O . GLN A 1 112 ? -5.425 -9.524 -5.422 1.00 95.75 112 GLN A O 1
ATOM 917 N N . ILE A 1 113 ? -3.425 -10.110 -4.583 1.00 96.44 113 ILE A N 1
ATOM 918 C CA . ILE A 1 113 ? -3.971 -10.983 -3.524 1.00 96.44 113 ILE A CA 1
ATOM 919 C C . ILE A 1 113 ? -4.848 -10.181 -2.570 1.00 96.44 113 ILE A C 1
ATOM 921 O O . ILE A 1 113 ? -5.951 -10.609 -2.234 1.00 96.44 113 ILE A O 1
ATOM 925 N N . LEU A 1 114 ? -4.368 -9.012 -2.145 1.00 97.38 114 LEU A N 1
ATOM 926 C CA . LEU A 1 114 ? -5.091 -8.157 -1.216 1.00 97.38 114 LEU A CA 1
ATOM 927 C C . LEU A 1 114 ? -6.419 -7.682 -1.818 1.00 97.38 114 LEU A C 1
ATOM 929 O O . LEU A 1 114 ? -7.437 -7.709 -1.140 1.00 97.38 114 LEU A O 1
ATOM 933 N N . SER A 1 115 ? -6.423 -7.322 -3.101 1.00 97.31 115 SER A N 1
ATOM 934 C CA . SER A 1 115 ? -7.631 -6.937 -3.838 1.00 97.31 115 SER A CA 1
ATOM 935 C C . SER A 1 115 ? -8.653 -8.061 -3.929 1.00 97.31 115 SER A C 1
ATOM 937 O O . SER A 1 115 ? -9.801 -7.868 -3.547 1.00 97.31 115 SER A O 1
ATOM 939 N N . MET A 1 116 ? -8.220 -9.263 -4.318 1.00 96.81 116 MET A N 1
ATOM 940 C CA . MET A 1 116 ? -9.095 -10.440 -4.357 1.00 96.81 116 MET A CA 1
ATOM 941 C C . MET A 1 116 ? -9.636 -10.794 -2.965 1.00 96.81 116 MET A C 1
ATOM 943 O O . MET A 1 116 ? -10.772 -11.241 -2.831 1.00 96.81 116 MET A O 1
ATOM 947 N N . THR A 1 117 ? -8.826 -10.590 -1.922 1.00 97.69 117 THR A N 1
ATOM 948 C CA . THR A 1 117 ? -9.225 -10.834 -0.531 1.00 97.69 117 THR A CA 1
ATOM 949 C C . THR A 1 117 ? -10.285 -9.831 -0.086 1.00 97.69 117 THR A C 1
ATOM 951 O O . THR A 1 117 ? -11.324 -10.235 0.423 1.00 97.69 117 THR A O 1
ATOM 954 N N . LEU A 1 118 ? -10.066 -8.538 -0.334 1.00 97.19 118 LEU A N 1
ATOM 955 C CA . LEU A 1 118 ? -11.043 -7.485 -0.058 1.00 97.19 118 LEU A CA 1
ATOM 956 C C . LEU A 1 118 ? -12.351 -7.703 -0.827 1.00 97.19 118 LEU A C 1
ATOM 958 O O . LEU A 1 118 ? -13.415 -7.619 -0.221 1.00 97.19 118 LEU A O 1
ATOM 962 N N . ASP A 1 119 ? -12.281 -8.056 -2.114 1.00 96.50 119 ASP A N 1
ATOM 963 C CA . ASP A 1 119 ? -13.462 -8.365 -2.930 1.00 96.50 119 ASP A CA 1
ATOM 964 C C . ASP A 1 119 ? -14.260 -9.531 -2.332 1.00 96.50 119 ASP A C 1
ATOM 966 O O . ASP A 1 119 ? -15.479 -9.447 -2.188 1.00 96.50 119 ASP A O 1
ATOM 970 N N . LYS A 1 120 ? -13.578 -10.611 -1.924 1.00 96.81 120 LYS A N 1
ATOM 971 C CA . LYS A 1 120 ? -14.225 -11.786 -1.322 1.00 96.81 120 LYS A CA 1
ATOM 972 C C . LYS A 1 120 ? -14.861 -11.484 0.038 1.00 96.81 120 LYS A C 1
ATOM 974 O O . LYS A 1 120 ? -15.849 -12.123 0.393 1.00 96.81 120 LYS A O 1
ATOM 979 N N . LEU A 1 121 ? -14.318 -10.511 0.765 1.00 95.75 121 LEU A N 1
ATOM 980 C CA . LEU A 1 121 ? -14.852 -10.012 2.033 1.00 95.75 121 LEU A CA 1
ATOM 981 C C . LEU A 1 121 ? -15.907 -8.903 1.851 1.00 95.75 121 LEU A C 1
ATOM 983 O O . LEU A 1 121 ? -16.422 -8.395 2.842 1.00 95.75 121 LEU A O 1
ATOM 987 N N . GLY A 1 122 ? -16.249 -8.535 0.610 1.00 95.00 122 GLY A N 1
ATOM 988 C CA . GLY A 1 122 ? -17.321 -7.583 0.299 1.00 95.00 122 GLY A CA 1
ATOM 989 C C . GLY A 1 122 ? -16.893 -6.114 0.205 1.00 95.00 122 GLY A C 1
ATOM 990 O O . GLY A 1 122 ? -17.747 -5.232 0.136 1.00 95.00 122 GLY A O 1
ATOM 991 N N . PHE A 1 123 ? -15.593 -5.819 0.173 1.00 95.81 123 PHE A N 1
ATOM 992 C CA . PHE A 1 123 ? -15.086 -4.453 0.040 1.00 95.81 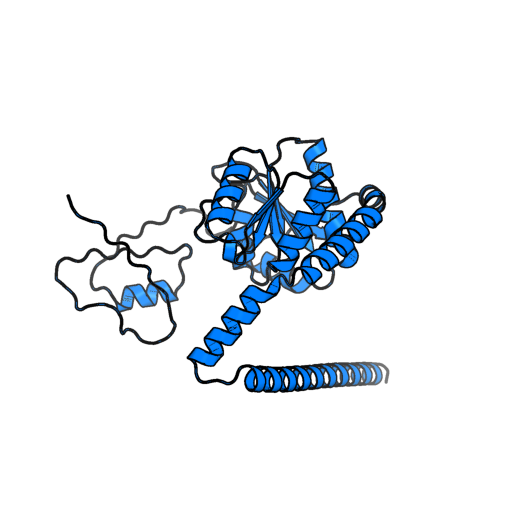123 PHE A CA 1
ATOM 993 C C . PHE A 1 123 ? -14.853 -4.083 -1.426 1.00 95.81 123 PHE A C 1
ATOM 995 O O . PHE A 1 123 ? -13.927 -4.580 -2.067 1.00 95.81 123 PHE A O 1
ATOM 1002 N N . ALA A 1 124 ? -15.636 -3.128 -1.934 1.00 95.75 124 ALA A N 1
ATOM 1003 C CA . ALA A 1 124 ? -15.466 -2.597 -3.283 1.00 95.75 124 ALA A CA 1
ATOM 1004 C C . ALA A 1 124 ? -14.110 -1.886 -3.439 1.00 95.75 124 ALA A C 1
ATOM 1006 O O . ALA A 1 124 ? -13.897 -0.780 -2.922 1.00 95.75 124 ALA A O 1
ATOM 1007 N N . ASN A 1 125 ? -13.198 -2.514 -4.182 1.00 97.06 125 ASN A N 1
ATOM 1008 C CA . ASN A 1 125 ? -11.842 -2.022 -4.383 1.00 97.06 125 ASN A CA 1
ATOM 1009 C C . ASN A 1 125 ? -11.406 -2.078 -5.855 1.00 97.06 125 ASN A C 1
ATOM 1011 O O . ASN A 1 125 ? -12.061 -2.668 -6.714 1.00 97.06 125 ASN A O 1
ATOM 1015 N N . VAL A 1 126 ? -10.292 -1.413 -6.146 1.00 96.56 126 VAL A N 1
ATOM 1016 C CA . VAL A 1 126 ? -9.596 -1.480 -7.431 1.00 96.56 126 VAL A CA 1
ATOM 1017 C C . VAL A 1 126 ? -8.088 -1.564 -7.221 1.00 96.56 126 VAL A C 1
ATOM 1019 O O . VAL A 1 126 ? -7.560 -1.110 -6.205 1.00 96.56 126 VAL A O 1
ATOM 1022 N N . THR A 1 127 ? -7.373 -2.101 -8.209 1.00 95.38 127 THR A N 1
ATOM 1023 C CA . THR A 1 127 ? -5.911 -2.246 -8.176 1.00 95.38 127 THR A CA 1
ATOM 1024 C C . THR A 1 127 ? -5.202 -1.469 -9.273 1.00 95.38 127 THR A C 1
ATOM 1026 O O . THR A 1 127 ? -5.622 -1.451 -10.429 1.00 95.38 127 THR A O 1
ATOM 1029 N N . LEU A 1 128 ? -4.051 -0.894 -8.923 1.00 93.62 128 LEU A N 1
ATOM 1030 C CA . LEU A 1 128 ? -3.107 -0.260 -9.837 1.00 93.62 128 LEU A CA 1
ATOM 1031 C C . LEU A 1 128 ? -1.700 -0.821 -9.625 1.00 93.62 128 LEU A C 1
ATOM 1033 O O . LEU A 1 128 ? -0.962 -0.436 -8.718 1.00 93.62 128 LEU A O 1
ATOM 1037 N N . HIS A 1 129 ? -1.291 -1.719 -10.515 1.00 92.50 129 HIS A N 1
ATOM 1038 C CA . HIS A 1 129 ? 0.067 -2.252 -10.549 1.00 92.50 129 HIS A CA 1
ATOM 1039 C C . HIS A 1 129 ? 0.554 -2.442 -11.990 1.00 92.50 129 HIS A C 1
ATOM 1041 O O . HIS A 1 129 ? -0.239 -2.516 -12.927 1.00 92.50 129 HIS A O 1
ATOM 1047 N N . SER A 1 130 ? 1.871 -2.540 -12.181 1.00 88.50 130 SER A N 1
ATOM 1048 C CA . SER A 1 130 ? 2.504 -2.570 -13.511 1.00 88.50 130 SER A CA 1
ATOM 1049 C C . SER A 1 130 ? 2.143 -3.793 -14.361 1.00 88.50 130 SER A C 1
ATOM 1051 O O . SER A 1 130 ? 2.251 -3.741 -15.581 1.00 88.50 130 SER A O 1
ATOM 1053 N N . MET A 1 131 ? 1.700 -4.887 -13.736 1.00 87.38 131 MET A N 1
ATOM 1054 C CA . MET A 1 131 ? 1.234 -6.082 -14.455 1.00 87.38 131 MET A CA 1
ATOM 1055 C C . MET A 1 131 ? -0.169 -5.926 -15.069 1.00 87.38 131 MET A C 1
ATOM 1057 O O . MET A 1 131 ? -0.549 -6.760 -15.887 1.00 87.38 131 MET A O 1
ATOM 1061 N N . LYS A 1 132 ? -0.924 -4.865 -14.732 1.00 88.25 132 LYS A N 1
ATOM 1062 C CA . LYS A 1 132 ? -2.208 -4.575 -15.384 1.00 88.25 132 LYS A CA 1
ATOM 1063 C C . LYS A 1 132 ? -2.008 -3.835 -16.710 1.00 88.25 132 LYS A C 1
ATOM 1065 O O . LYS A 1 132 ? -1.234 -2.873 -16.750 1.00 88.25 132 LYS A O 1
ATOM 1070 N N . PRO A 1 133 ? -2.735 -4.206 -17.778 1.00 89.25 133 PRO A N 1
ATOM 1071 C CA . PRO A 1 133 ? -2.810 -3.415 -19.000 1.00 89.25 133 PRO A CA 1
ATOM 1072 C C . PRO A 1 133 ? -3.236 -1.968 -18.728 1.00 89.25 133 PRO A C 1
ATOM 1074 O O . PRO A 1 133 ? -4.045 -1.698 -17.840 1.00 89.25 133 PRO A O 1
ATOM 1077 N N . GLN A 1 134 ? -2.749 -1.025 -19.540 1.00 88.12 134 GLN A N 1
ATOM 1078 C CA . GLN A 1 134 ? -3.068 0.400 -19.378 1.00 88.12 134 GLN A CA 1
ATOM 1079 C C . GLN A 1 134 ? -4.581 0.673 -19.390 1.00 88.12 134 GLN A C 1
ATOM 1081 O O . GLN A 1 134 ? -5.063 1.470 -18.590 1.00 88.12 134 GLN A O 1
ATOM 1086 N N . ARG A 1 135 ? -5.341 -0.026 -20.243 1.00 91.25 135 ARG A N 1
ATOM 1087 C CA . ARG A 1 135 ? -6.807 0.084 -20.312 1.00 91.25 135 ARG A CA 1
ATOM 1088 C C . ARG A 1 135 ? -7.481 -0.285 -18.986 1.00 91.25 135 ARG A C 1
ATOM 1090 O O . ARG A 1 135 ? -8.361 0.440 -18.534 1.00 91.25 135 ARG A O 1
ATOM 1097 N N . GLU A 1 136 ? -7.046 -1.370 -18.345 1.00 91.62 136 GLU A N 1
ATOM 1098 C CA . GLU A 1 136 ? -7.556 -1.766 -17.027 1.00 91.62 136 GLU A CA 1
ATOM 1099 C C . GLU A 1 136 ? -7.196 -0.738 -15.956 1.00 91.62 136 GLU A C 1
ATOM 1101 O O . GLU A 1 136 ? -8.041 -0.401 -15.134 1.00 91.62 136 GLU A O 1
ATOM 1106 N N . ARG A 1 137 ? -5.974 -0.187 -15.992 1.00 91.75 137 ARG A N 1
ATOM 1107 C CA . ARG A 1 137 ? -5.548 0.868 -15.056 1.00 91.75 137 ARG A CA 1
ATOM 1108 C C . ARG A 1 137 ? -6.435 2.113 -15.165 1.00 91.75 137 ARG A C 1
ATOM 1110 O O . ARG A 1 137 ? -6.841 2.665 -14.148 1.00 91.75 137 ARG A O 1
ATOM 1117 N N . LEU A 1 138 ? -6.769 2.536 -16.384 1.00 91.31 138 LEU A N 1
ATOM 1118 C CA . LEU A 1 138 ? -7.667 3.673 -16.618 1.00 91.31 138 LEU A CA 1
ATOM 1119 C C . LEU A 1 138 ? -9.104 3.372 -16.168 1.00 91.31 138 LEU A C 1
ATOM 1121 O O . LEU A 1 138 ? -9.736 4.215 -15.536 1.00 91.31 138 LEU A O 1
ATOM 1125 N N . SER A 1 139 ? -9.606 2.161 -16.430 1.00 93.38 139 SER A N 1
ATOM 1126 C CA . SER A 1 139 ? -10.932 1.732 -15.965 1.00 93.38 139 SER A CA 1
ATOM 1127 C C . SER A 1 139 ? -11.020 1.681 -14.434 1.00 93.38 139 SER A C 1
ATOM 1129 O O . SER A 1 139 ? -11.975 2.197 -13.853 1.00 93.38 139 SER A O 1
ATOM 1131 N N . ALA A 1 140 ? -9.995 1.139 -13.770 1.00 93.56 140 ALA A N 1
ATOM 1132 C CA . ALA A 1 140 ? -9.865 1.130 -12.315 1.00 93.56 140 ALA A CA 1
ATOM 1133 C C . ALA A 1 140 ? -9.905 2.552 -11.733 1.00 93.56 140 ALA A C 1
ATOM 1135 O O . ALA A 1 140 ? -10.658 2.816 -10.796 1.00 93.56 140 ALA A O 1
ATOM 1136 N N . LEU A 1 141 ? -9.160 3.486 -12.333 1.00 92.25 141 LEU A N 1
ATOM 1137 C CA . LEU A 1 141 ? -9.192 4.895 -11.937 1.00 92.25 141 LEU A CA 1
ATOM 1138 C C . LEU A 1 141 ? -10.566 5.529 -12.129 1.00 92.25 141 LEU A C 1
ATOM 1140 O O . LEU A 1 141 ? -11.013 6.263 -11.254 1.00 92.25 141 LEU A O 1
ATOM 1144 N N . SER A 1 142 ? -11.247 5.239 -13.238 1.00 93.25 142 SER A N 1
ATOM 1145 C CA . SER A 1 142 ? -12.604 5.735 -13.471 1.00 93.25 142 SER A CA 1
ATOM 1146 C C . SER A 1 142 ? -13.563 5.261 -12.379 1.00 93.25 142 SER A C 1
ATOM 1148 O O . SER A 1 142 ? -14.282 6.071 -11.807 1.00 93.25 142 SER A O 1
ATOM 1150 N N . ARG A 1 143 ? -13.531 3.968 -12.029 1.00 94.88 143 ARG A N 1
ATOM 1151 C CA . ARG A 1 143 ? -14.365 3.396 -10.955 1.00 94.88 143 ARG A CA 1
ATOM 1152 C C . ARG A 1 143 ? -14.074 4.017 -9.589 1.00 94.88 143 ARG A C 1
ATOM 1154 O O . ARG A 1 143 ? -15.000 4.217 -8.808 1.00 94.88 143 ARG A O 1
ATOM 1161 N N . PHE A 1 144 ? -12.810 4.326 -9.312 1.00 94.50 144 PHE A N 1
ATOM 1162 C CA . PHE A 1 144 ? -12.407 4.992 -8.074 1.00 94.50 144 PHE A CA 1
ATOM 1163 C C . PHE A 1 144 ? -12.881 6.453 -8.022 1.00 94.50 144 PHE A C 1
ATOM 1165 O O . PHE A 1 144 ? -13.467 6.887 -7.032 1.00 94.50 144 PHE A O 1
ATOM 1172 N N . ARG A 1 145 ? -12.707 7.199 -9.123 1.00 91.44 145 ARG A N 1
ATOM 1173 C CA . ARG A 1 145 ? -13.174 8.591 -9.260 1.00 91.44 145 ARG A CA 1
ATOM 1174 C C . ARG A 1 145 ? -14.689 8.715 -9.125 1.00 91.44 145 ARG A C 1
ATOM 1176 O O . ARG A 1 145 ? -15.161 9.664 -8.518 1.00 91.44 145 ARG A O 1
ATOM 1183 N N . SER A 1 146 ? -15.440 7.744 -9.641 1.00 92.38 146 SER A N 1
ATOM 1184 C CA . 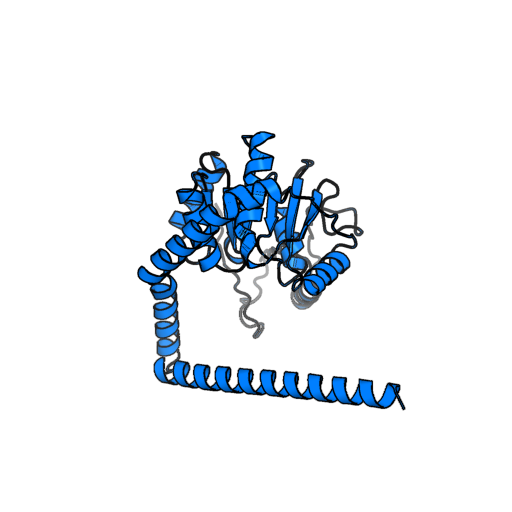SER A 1 146 ? -16.899 7.681 -9.503 1.00 92.38 146 SER A CA 1
ATOM 1185 C C . SER A 1 146 ? -17.374 7.164 -8.135 1.00 92.38 146 SER A C 1
ATOM 1187 O O . SER A 1 146 ? -18.564 6.919 -7.978 1.00 92.38 146 SER A O 1
ATOM 1189 N N . HIS A 1 147 ? -16.471 6.929 -7.173 1.00 90.50 147 HIS A N 1
ATOM 1190 C CA . HIS A 1 147 ? -16.764 6.369 -5.840 1.00 90.50 147 HIS A CA 1
ATOM 1191 C C . HIS A 1 147 ? -17.467 4.998 -5.832 1.00 90.50 147 HIS A C 1
ATOM 1193 O O . HIS A 1 147 ? -17.916 4.534 -4.785 1.00 90.50 147 HIS A O 1
ATOM 1199 N N . ILE A 1 148 ? -17.488 4.297 -6.972 1.00 93.19 148 ILE A N 1
ATOM 1200 C CA . ILE A 1 148 ? -17.964 2.908 -7.073 1.00 93.19 148 ILE A CA 1
ATOM 1201 C C . ILE A 1 148 ? -17.045 1.993 -6.257 1.00 93.19 148 ILE A C 1
ATOM 1203 O O . ILE A 1 148 ? -17.502 1.068 -5.592 1.00 93.19 148 ILE A O 1
ATOM 1207 N N . ALA A 1 149 ? -15.738 2.256 -6.309 1.00 94.75 149 ALA A N 1
ATOM 1208 C CA . ALA A 1 149 ? -14.757 1.654 -5.420 1.00 94.75 149 ALA A CA 1
ATOM 1209 C C . ALA A 1 149 ? -14.219 2.722 -4.469 1.00 94.75 149 ALA A C 1
ATOM 1211 O O . ALA A 1 149 ? -13.790 3.785 -4.914 1.00 94.75 149 ALA A O 1
ATOM 1212 N N . LYS A 1 150 ? -14.214 2.417 -3.169 1.00 94.62 150 LYS A N 1
ATOM 1213 C CA . LYS A 1 150 ? -13.722 3.325 -2.117 1.00 94.62 150 LYS A CA 1
ATOM 1214 C C . LYS A 1 150 ? -12.268 3.053 -1.744 1.00 94.62 150 LYS A C 1
ATOM 1216 O O . LYS A 1 150 ? -11.635 3.874 -1.090 1.00 94.62 150 LYS A O 1
ATOM 1221 N N . ILE A 1 151 ? -11.732 1.910 -2.171 1.00 97.12 151 ILE A N 1
ATOM 1222 C CA . ILE A 1 151 ? -10.376 1.467 -1.850 1.00 97.12 151 ILE A CA 1
ATOM 1223 C C . ILE A 1 151 ? -9.582 1.302 -3.144 1.00 97.12 151 ILE A C 1
ATOM 1225 O O . ILE A 1 151 ? -9.974 0.555 -4.040 1.00 97.12 151 ILE A O 1
ATOM 1229 N N . LEU A 1 152 ? -8.437 1.972 -3.220 1.00 96.31 152 LEU A N 1
ATOM 1230 C CA . LEU A 1 152 ? -7.477 1.848 -4.305 1.00 96.31 152 LEU A CA 1
ATOM 1231 C C . LEU A 1 152 ? -6.180 1.228 -3.784 1.00 96.31 152 LEU A C 1
ATOM 1233 O O . LEU A 1 152 ? -5.454 1.855 -3.020 1.00 96.31 152 LEU A O 1
ATOM 1237 N N . ILE A 1 153 ? -5.848 0.020 -4.234 1.00 97.00 153 ILE A N 1
ATOM 1238 C CA . ILE A 1 153 ? -4.588 -0.646 -3.891 1.00 97.00 153 ILE A CA 1
ATOM 1239 C C . ILE A 1 153 ? -3.561 -0.381 -4.988 1.00 97.00 153 ILE A C 1
ATOM 1241 O O . ILE A 1 153 ? -3.793 -0.697 -6.155 1.00 97.00 153 ILE A O 1
ATOM 1245 N N . ALA A 1 154 ? -2.399 0.158 -4.632 1.00 94.69 154 ALA A N 1
ATOM 1246 C CA . ALA A 1 154 ? -1.373 0.544 -5.587 1.00 94.69 154 ALA A CA 1
ATOM 1247 C C . ALA A 1 154 ? 0.039 0.078 -5.202 1.00 94.69 154 ALA A C 1
ATOM 1249 O O . ALA A 1 154 ? 0.343 -0.249 -4.054 1.00 94.69 154 ALA A O 1
ATOM 1250 N N . THR A 1 155 ? 0.916 0.073 -6.206 1.00 93.44 155 THR A N 1
ATOM 1251 C CA . THR A 1 155 ? 2.380 -0.014 -6.049 1.00 93.44 155 THR A CA 1
ATOM 1252 C C . THR A 1 155 ? 3.008 1.309 -6.491 1.00 93.44 155 THR A C 1
ATOM 1254 O O . THR A 1 155 ? 2.452 1.977 -7.365 1.00 93.44 155 THR A O 1
ATOM 1257 N N . ASP A 1 156 ? 4.176 1.668 -5.954 1.00 82.38 156 ASP A N 1
ATOM 1258 C CA . ASP A 1 156 ? 4.832 2.968 -6.213 1.00 82.38 156 ASP A CA 1
ATOM 1259 C C . ASP A 1 156 ? 5.077 3.250 -7.697 1.00 82.38 156 ASP A C 1
ATOM 1261 O O . ASP A 1 156 ? 4.898 4.361 -8.186 1.00 82.38 156 ASP A O 1
ATOM 1265 N N . VAL A 1 157 ? 5.452 2.218 -8.453 1.00 73.19 157 VAL A N 1
ATOM 1266 C CA . VAL A 1 157 ? 5.712 2.344 -9.893 1.00 73.19 157 VAL A CA 1
ATOM 1267 C C . VAL A 1 157 ? 4.425 2.631 -10.665 1.00 73.19 157 VAL A C 1
ATOM 1269 O O . VAL A 1 157 ? 4.440 3.313 -11.687 1.00 73.19 157 VAL A O 1
ATOM 1272 N N . ALA A 1 158 ? 3.298 2.103 -10.194 1.00 68.25 158 ALA A N 1
ATOM 1273 C CA . ALA A 1 158 ? 2.036 2.188 -10.908 1.00 68.25 158 ALA A CA 1
ATOM 1274 C C . ALA A 1 158 ? 1.249 3.467 -10.616 1.00 68.25 158 ALA A C 1
ATOM 1276 O O . ALA A 1 158 ? 0.347 3.780 -11.395 1.00 68.25 158 ALA A O 1
ATOM 1277 N N . SER A 1 159 ? 1.583 4.197 -9.549 1.00 61.41 159 SER A N 1
ATOM 1278 C CA . SER A 1 159 ? 0.981 5.495 -9.236 1.00 61.41 159 SER A CA 1
ATOM 1279 C C . SER A 1 159 ? 1.652 6.671 -9.953 1.00 61.41 159 SER A C 1
ATOM 1281 O O . SER A 1 159 ? 1.049 7.734 -10.082 1.00 61.41 159 SER A O 1
ATOM 1283 N N . ARG A 1 160 ? 2.877 6.495 -10.465 1.00 73.25 160 ARG A N 1
ATOM 1284 C CA . ARG A 1 160 ? 3.603 7.544 -11.197 1.00 73.25 160 ARG A CA 1
ATOM 1285 C C . ARG A 1 160 ? 3.019 7.757 -12.599 1.00 73.25 160 ARG A C 1
ATOM 1287 O O . ARG A 1 160 ? 2.728 6.800 -13.318 1.00 73.25 160 ARG A O 1
ATOM 1294 N N . GLY A 1 161 ? 2.871 9.023 -12.990 1.00 66.25 161 GLY A N 1
ATOM 1295 C CA . GLY A 1 161 ? 2.365 9.419 -14.312 1.00 66.25 161 GLY A CA 1
ATOM 1296 C C . GLY A 1 161 ? 0.867 9.179 -14.530 1.00 66.25 161 GLY A C 1
ATOM 1297 O O . GLY A 1 161 ? 0.397 9.286 -15.659 1.00 66.25 161 GLY A O 1
ATOM 1298 N N . LEU A 1 162 ? 0.125 8.840 -13.474 1.00 71.50 162 LEU A N 1
ATOM 1299 C CA . LEU A 1 162 ? -1.332 8.822 -13.477 1.00 71.50 162 LEU A CA 1
ATOM 1300 C C . LEU A 1 162 ? -1.840 9.920 -12.547 1.00 71.50 162 LEU A C 1
ATOM 1302 O O . LEU A 1 162 ? -1.346 10.078 -11.431 1.00 71.50 162 LEU A O 1
ATOM 1306 N N . ASP A 1 163 ? -2.842 10.653 -13.014 1.00 77.62 163 ASP A N 1
ATOM 1307 C CA . ASP A 1 163 ? -3.573 11.612 -12.198 1.00 77.62 163 ASP A CA 1
ATOM 1308 C C . ASP A 1 163 ? -4.524 10.855 -11.255 1.00 77.62 163 ASP A C 1
ATOM 1310 O O . ASP A 1 163 ? -5.648 10.488 -11.607 1.00 77.62 163 ASP A O 1
ATOM 1314 N N . ILE A 1 164 ? -4.022 10.497 -10.077 1.00 80.62 164 ILE A N 1
ATOM 1315 C CA . ILE A 1 164 ? -4.796 9.790 -9.056 1.00 80.62 164 ILE A CA 1
ATOM 1316 C C . ILE A 1 164 ? -5.531 10.837 -8.219 1.00 80.62 164 ILE A C 1
ATOM 1318 O O . ILE A 1 164 ? -4.866 11.735 -7.696 1.00 80.62 164 ILE A O 1
ATOM 1322 N N . PRO A 1 165 ? -6.865 10.726 -8.061 1.00 79.31 165 PRO A N 1
ATOM 1323 C CA . PRO A 1 165 ? -7.614 11.670 -7.247 1.00 79.31 165 PRO A CA 1
ATOM 1324 C C . PRO A 1 165 ? -7.122 11.635 -5.798 1.00 79.31 165 PRO A C 1
ATOM 1326 O O . PRO A 1 165 ? -6.674 10.602 -5.296 1.00 79.31 165 PRO A O 1
ATOM 1329 N N . GLN A 1 166 ? -7.222 12.781 -5.133 1.00 84.44 166 GLN A N 1
ATOM 1330 C CA . GLN A 1 166 ? -6.900 12.900 -3.718 1.00 84.44 166 GLN A CA 1
ATOM 1331 C C . GLN A 1 166 ? -7.788 11.973 -2.883 1.00 84.44 166 GLN A C 1
ATOM 1333 O O . GLN A 1 166 ? -8.983 11.847 -3.151 1.00 84.44 166 GLN A O 1
ATOM 1338 N N . VAL A 1 167 ? -7.192 11.364 -1.861 1.00 91.62 167 VAL A N 1
ATOM 1339 C CA . VAL A 1 167 ? -7.887 10.501 -0.900 1.00 91.62 167 VAL A CA 1
ATOM 1340 C C . VAL A 1 167 ? -7.839 11.099 0.497 1.00 91.62 167 VAL A C 1
ATOM 1342 O O . VAL A 1 167 ? -6.978 11.928 0.778 1.00 91.62 167 VAL A O 1
ATOM 1345 N N . GLU A 1 168 ? -8.736 10.666 1.377 1.00 93.38 168 GLU A N 1
ATOM 1346 C CA . GLU A 1 168 ? -8.717 11.053 2.794 1.00 93.38 168 GLU A CA 1
ATOM 1347 C C . GLU A 1 168 ? -7.673 10.246 3.568 1.00 93.38 168 GLU A C 1
ATOM 1349 O O . GLU A 1 168 ? -6.872 10.814 4.314 1.00 93.38 168 GLU A O 1
ATOM 1354 N N . TYR A 1 169 ? -7.619 8.935 3.316 1.00 95.88 169 TYR A N 1
ATOM 1355 C CA . TYR A 1 169 ? -6.748 8.012 4.032 1.00 95.88 169 TYR A CA 1
ATOM 1356 C C . TYR A 1 169 ? -5.714 7.382 3.104 1.00 95.88 169 TYR A C 1
ATOM 1358 O O . TYR A 1 169 ? -6.050 6.719 2.119 1.00 95.88 169 TYR A O 1
ATOM 1366 N N . VAL A 1 170 ? -4.439 7.524 3.455 1.00 96.12 170 VAL A N 1
ATOM 1367 C CA . VAL A 1 170 ? -3.343 6.761 2.848 1.00 96.12 170 VAL A CA 1
ATOM 1368 C C . VAL A 1 170 ? -2.903 5.687 3.831 1.00 96.12 170 VAL A C 1
ATOM 1370 O O . VAL A 1 170 ? -2.573 5.993 4.971 1.00 96.12 170 VAL A O 1
ATOM 1373 N N . ILE A 1 171 ? -2.867 4.428 3.400 1.00 97.75 171 ILE A N 1
ATOM 1374 C CA . ILE A 1 171 ? -2.404 3.313 4.226 1.00 97.75 171 ILE A CA 1
ATOM 1375 C C . ILE A 1 171 ? -1.192 2.655 3.571 1.00 97.75 171 ILE A C 1
ATOM 1377 O O . ILE A 1 171 ? -1.289 2.011 2.526 1.00 97.75 171 ILE A O 1
ATOM 1381 N N . ASN A 1 172 ? -0.031 2.770 4.203 1.00 97.25 172 ASN A N 1
ATOM 1382 C CA . ASN A 1 172 ? 1.147 2.001 3.839 1.00 97.25 172 ASN A CA 1
ATOM 1383 C C . ASN A 1 172 ? 1.018 0.599 4.438 1.00 97.25 172 ASN A C 1
ATOM 1385 O O . ASN A 1 172 ? 1.358 0.376 5.598 1.00 97.25 172 ASN A O 1
ATOM 1389 N N . HIS A 1 173 ? 0.551 -0.364 3.638 1.00 96.88 173 HIS A N 1
ATOM 1390 C CA . HIS A 1 173 ? 0.514 -1.774 4.047 1.00 96.88 173 HIS A CA 1
ATOM 1391 C C . HIS A 1 173 ? 1.923 -2.316 4.308 1.00 96.88 173 HIS A C 1
ATOM 1393 O O . HIS A 1 173 ? 2.131 -3.174 5.155 1.00 96.88 173 HIS A O 1
ATOM 1399 N N . SER A 1 174 ? 2.917 -1.813 3.580 1.00 92.81 174 SER A N 1
ATOM 1400 C CA . SER A 1 174 ? 4.329 -2.083 3.844 1.00 92.81 174 SER A CA 1
ATOM 1401 C C . SER A 1 174 ? 5.099 -0.775 3.913 1.00 92.81 174 SER A C 1
ATOM 1403 O O . SER A 1 174 ? 4.926 0.080 3.034 1.00 92.81 174 SER A O 1
ATOM 1405 N N . VAL A 1 175 ? 5.982 -0.658 4.906 1.00 94.50 175 VAL A N 1
ATOM 1406 C CA . VAL A 1 175 ? 6.886 0.486 5.047 1.00 94.50 175 VAL A CA 1
ATOM 1407 C C . VAL A 1 175 ? 7.699 0.654 3.751 1.00 94.50 175 VAL A C 1
ATOM 1409 O O . VAL A 1 175 ? 8.237 -0.337 3.235 1.00 94.50 175 VAL A O 1
ATOM 1412 N N . PRO A 1 176 ? 7.723 1.858 3.150 1.00 92.44 176 PRO A N 1
ATOM 1413 C CA . PRO A 1 176 ? 8.555 2.126 1.981 1.00 92.44 176 PRO A CA 1
ATOM 1414 C C . PRO A 1 176 ? 10.036 1.941 2.325 1.00 92.44 176 PRO A C 1
ATOM 1416 O O . PRO A 1 176 ? 10.451 2.094 3.468 1.00 92.44 176 PRO A O 1
ATOM 1419 N N . SER A 1 177 ? 10.834 1.562 1.327 1.00 89.62 177 SER A N 1
ATOM 1420 C CA . SER A 1 177 ? 12.271 1.319 1.524 1.00 89.62 177 SER A CA 1
ATOM 1421 C C . SER A 1 177 ? 13.108 2.598 1.527 1.00 89.62 177 SER A C 1
ATOM 1423 O O . SER A 1 177 ? 14.258 2.548 1.941 1.00 89.62 177 SER A O 1
ATOM 1425 N N . ASP A 1 178 ? 12.538 3.708 1.057 1.00 88.06 178 ASP A N 1
ATOM 1426 C CA . ASP A 1 178 ? 13.167 5.024 0.994 1.00 88.06 178 ASP A CA 1
ATOM 1427 C C . ASP A 1 178 ? 12.195 6.061 1.575 1.00 88.06 178 ASP A C 1
ATOM 1429 O O . ASP A 1 178 ? 10.984 6.017 1.312 1.00 88.06 178 ASP A O 1
ATOM 1433 N N . ALA A 1 179 ? 12.722 7.000 2.355 1.00 88.88 179 ALA A N 1
ATOM 1434 C CA . ALA A 1 179 ? 11.961 8.096 2.930 1.00 88.88 179 ALA A CA 1
ATOM 1435 C C . ALA A 1 179 ? 11.371 9.033 1.862 1.00 88.88 179 ALA A C 1
ATOM 1437 O O . ALA A 1 179 ? 10.265 9.548 2.034 1.00 88.88 179 ALA A O 1
ATOM 1438 N N . LYS A 1 180 ? 12.022 9.182 0.703 1.00 86.50 180 LYS A N 1
ATOM 1439 C CA . LYS A 1 180 ? 11.461 9.958 -0.418 1.00 86.50 180 LYS A CA 1
ATOM 1440 C C . LYS A 1 180 ? 10.178 9.333 -0.955 1.00 86.50 180 LYS A C 1
ATOM 1442 O O . LYS A 1 180 ? 9.203 10.028 -1.240 1.00 86.50 180 LYS A O 1
ATOM 1447 N N . ASP A 1 181 ? 10.153 8.005 -1.075 1.00 88.69 181 ASP A N 1
ATOM 1448 C CA . ASP A 1 181 ? 8.947 7.291 -1.493 1.00 88.69 181 ASP A CA 1
ATOM 1449 C C . ASP A 1 181 ? 7.840 7.420 -0.443 1.00 88.69 181 ASP A C 1
ATOM 1451 O O . ASP A 1 181 ? 6.678 7.578 -0.814 1.00 88.69 181 ASP A O 1
ATOM 1455 N N . TYR A 1 182 ? 8.180 7.441 0.851 1.00 91.81 182 TYR A N 1
ATOM 1456 C CA . TYR A 1 182 ? 7.208 7.737 1.902 1.00 91.81 182 TYR A CA 1
ATOM 1457 C C . TYR A 1 182 ? 6.518 9.088 1.674 1.00 91.81 182 TYR A C 1
ATOM 1459 O O . TYR A 1 182 ? 5.288 9.129 1.598 1.00 91.81 182 TYR A O 1
ATOM 1467 N N . VAL A 1 183 ? 7.287 10.166 1.481 1.00 89.12 183 VAL A N 1
ATOM 1468 C CA . VAL A 1 183 ? 6.751 11.519 1.238 1.00 89.12 183 VAL A CA 1
ATOM 1469 C C . VAL A 1 183 ? 5.838 11.534 0.005 1.00 89.12 183 VAL A C 1
ATOM 1471 O O . VAL A 1 183 ? 4.722 12.057 0.049 1.00 89.12 183 VAL A O 1
ATOM 1474 N N . HIS A 1 184 ? 6.235 10.867 -1.084 1.00 87.12 184 HIS A N 1
ATOM 1475 C CA . HIS A 1 184 ? 5.411 10.762 -2.294 1.00 87.12 184 HIS A CA 1
ATOM 1476 C C . HIS A 1 184 ? 4.088 10.006 -2.098 1.00 87.12 184 HIS A C 1
ATOM 1478 O O . HIS A 1 184 ? 3.103 10.302 -2.796 1.00 87.12 184 HIS A O 1
ATOM 1484 N N . ARG A 1 185 ? 4.071 9.011 -1.201 1.00 90.56 185 ARG A N 1
ATOM 1485 C CA . ARG A 1 185 ? 2.878 8.229 -0.856 1.00 90.56 185 ARG A CA 1
ATOM 1486 C C . ARG A 1 185 ? 1.928 9.027 0.022 1.00 90.56 185 ARG A C 1
ATOM 1488 O O . ARG A 1 185 ? 0.756 9.147 -0.322 1.00 90.56 185 ARG A O 1
ATOM 1495 N N . VAL A 1 186 ? 2.415 9.582 1.131 1.00 90.69 186 VAL A N 1
ATOM 1496 C CA . VAL A 1 186 ? 1.559 10.327 2.070 1.00 90.69 186 VAL A CA 1
ATOM 1497 C C . VAL A 1 186 ? 1.087 11.648 1.477 1.00 90.69 186 VAL A C 1
ATOM 1499 O O . VAL A 1 186 ? -0.047 12.056 1.705 1.00 90.69 186 VAL A O 1
ATOM 1502 N N . GLY A 1 187 ? 1.866 12.224 0.561 1.00 88.00 187 GLY A N 1
ATOM 1503 C CA . GLY A 1 187 ? 1.444 13.348 -0.261 1.00 88.00 187 GLY A CA 1
ATOM 1504 C C . GLY A 1 187 ? 0.293 13.039 -1.225 1.00 88.00 187 GLY A C 1
ATOM 1505 O O . GLY A 1 187 ? 0.035 13.867 -2.086 1.00 88.00 187 GLY A O 1
ATOM 1506 N N . ARG A 1 188 ? -0.378 11.877 -1.170 1.00 87.81 188 ARG A N 1
ATOM 1507 C CA 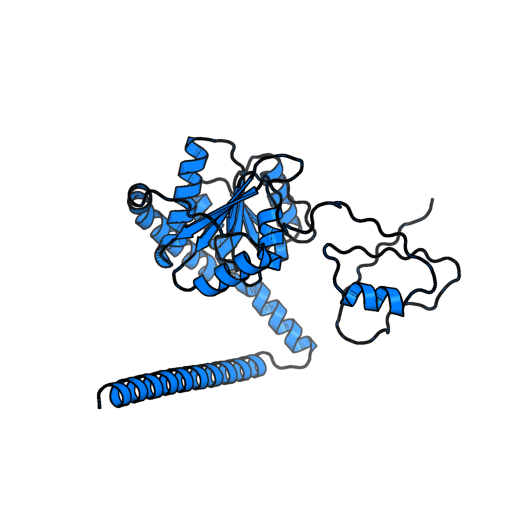. ARG A 1 188 ? -1.638 11.595 -1.900 1.00 87.81 188 ARG A CA 1
ATOM 1508 C C . ARG A 1 188 ? -2.894 12.018 -1.135 1.00 87.81 188 ARG A C 1
ATOM 1510 O O . ARG A 1 188 ? -3.974 12.050 -1.723 1.00 87.81 188 ARG A O 1
ATOM 1517 N N . THR A 1 189 ? -2.743 12.363 0.139 1.00 88.94 189 THR A N 1
ATOM 1518 C CA . THR A 1 189 ? -3.784 12.962 0.978 1.00 88.94 189 THR A CA 1
ATOM 1519 C C . THR A 1 189 ? -3.385 14.393 1.370 1.00 88.94 189 THR A C 1
ATOM 1521 O O . THR A 1 189 ? -2.348 14.886 0.926 1.00 88.94 189 THR A O 1
ATOM 1524 N N . ALA A 1 190 ? -4.233 15.079 2.139 1.00 82.31 190 ALA A N 1
ATOM 1525 C CA . ALA A 1 190 ? -3.972 16.400 2.724 1.00 82.31 190 ALA A CA 1
ATOM 1526 C C . ALA A 1 190 ? -3.520 17.505 1.737 1.00 82.31 190 ALA A C 1
ATOM 1528 O O . ALA A 1 190 ? -2.808 18.433 2.107 1.00 82.31 190 ALA A O 1
ATOM 1529 N N . ARG A 1 191 ? -3.929 17.435 0.462 1.00 73.50 191 ARG A N 1
ATOM 1530 C CA . ARG A 1 191 ? -3.696 18.495 -0.536 1.00 73.50 191 ARG A CA 1
ATOM 1531 C C . ARG A 1 191 ? -4.803 19.551 -0.510 1.00 73.50 191 ARG A C 1
ATOM 1533 O O . ARG A 1 191 ? -5.927 19.266 -0.089 1.00 73.50 191 ARG A O 1
ATOM 1540 N N . ALA A 1 192 ? -4.481 20.747 -1.007 1.00 69.06 192 ALA A N 1
ATOM 1541 C CA . ALA A 1 192 ? -5.415 21.864 -1.179 1.00 69.06 192 ALA A CA 1
ATOM 1542 C C . ALA A 1 192 ? -6.179 22.242 0.110 1.00 69.06 192 ALA A C 1
ATOM 1544 O O . ALA A 1 192 ? -7.394 22.423 0.091 1.00 69.06 192 ALA A O 1
ATOM 1545 N N . GLY A 1 193 ? -5.475 22.295 1.248 1.00 69.56 193 GLY A N 1
ATOM 1546 C CA . GLY A 1 193 ? -6.026 22.730 2.541 1.00 69.56 193 GLY A CA 1
ATOM 1547 C C . GLY A 1 193 ? -6.933 21.720 3.254 1.00 69.56 193 GLY A C 1
ATOM 1548 O O . GLY A 1 193 ? -7.430 22.004 4.341 1.00 69.56 193 GLY A O 1
ATOM 1549 N N . ARG A 1 194 ? -7.157 20.529 2.682 1.00 79.75 194 ARG A N 1
ATOM 1550 C CA . ARG A 1 194 ? -7.939 19.471 3.339 1.00 79.75 194 ARG A CA 1
ATOM 1551 C C . ARG A 1 194 ? -7.102 18.752 4.392 1.00 79.75 194 ARG A C 1
ATOM 1553 O O . ARG A 1 194 ? -5.883 18.632 4.258 1.00 79.75 194 ARG A O 1
ATOM 1560 N N . LYS A 1 195 ? -7.777 18.221 5.411 1.00 87.38 195 LYS A N 1
ATOM 1561 C CA . LYS A 1 195 ? -7.175 17.272 6.352 1.00 87.38 195 LYS A CA 1
ATOM 1562 C C . LYS A 1 195 ? -6.973 15.922 5.675 1.00 87.38 195 LYS A C 1
ATOM 1564 O O . LYS A 1 195 ? -7.704 15.566 4.748 1.00 87.38 195 LYS A O 1
ATOM 1569 N N . GLY A 1 196 ? -5.979 15.185 6.141 1.00 91.56 196 GLY A N 1
ATOM 1570 C CA . GLY A 1 196 ? -5.671 13.861 5.636 1.00 91.56 196 GLY A CA 1
ATOM 1571 C C . GLY A 1 196 ? -4.936 13.038 6.671 1.00 91.56 196 GLY A C 1
ATOM 1572 O O . GLY A 1 196 ? -4.196 13.593 7.479 1.00 91.56 196 GLY A O 1
ATOM 1573 N N . THR A 1 197 ? -5.121 11.723 6.627 1.00 95.19 197 THR A N 1
ATOM 1574 C CA . THR A 1 197 ? -4.477 10.810 7.574 1.00 95.19 197 THR A CA 1
ATOM 1575 C C . THR A 1 197 ? -3.659 9.767 6.822 1.00 95.19 197 THR A C 1
ATOM 1577 O O . THR A 1 197 ? -4.156 9.088 5.920 1.00 95.19 197 THR A O 1
ATOM 1580 N N . ALA A 1 198 ? -2.397 9.616 7.211 1.00 96.31 198 ALA A N 1
ATOM 1581 C CA . ALA A 1 198 ? -1.504 8.570 6.744 1.00 96.31 198 ALA A CA 1
ATOM 1582 C C . ALA A 1 198 ? -1.255 7.547 7.859 1.00 96.31 198 ALA A C 1
ATOM 1584 O O . ALA A 1 198 ? -0.795 7.895 8.944 1.00 96.31 198 ALA A O 1
ATOM 1585 N N . LEU A 1 199 ? -1.535 6.274 7.580 1.00 97.62 199 LEU A N 1
ATOM 1586 C CA . LEU A 1 199 ? -1.319 5.155 8.496 1.00 97.62 199 LEU A CA 1
ATOM 1587 C C . LEU A 1 199 ? -0.264 4.218 7.916 1.00 97.62 199 LEU A C 1
ATOM 1589 O O . LEU A 1 199 ? -0.401 3.744 6.789 1.00 97.62 199 LEU A O 1
ATOM 1593 N N . THR A 1 200 ? 0.775 3.906 8.681 1.00 97.44 200 THR A N 1
ATOM 1594 C CA . THR A 1 200 ? 1.829 2.982 8.248 1.00 97.44 200 THR A CA 1
ATOM 1595 C C . THR A 1 200 ? 1.846 1.738 9.115 1.00 97.44 200 THR A C 1
ATOM 1597 O O . THR A 1 200 ? 2.095 1.821 10.312 1.00 97.44 200 THR A O 1
ATOM 1600 N N . LEU A 1 201 ? 1.583 0.575 8.513 1.00 97.25 201 LEU A N 1
ATOM 1601 C CA . LEU A 1 201 ? 1.647 -0.703 9.217 1.00 97.25 201 LEU A CA 1
ATOM 1602 C C . LEU A 1 201 ? 3.111 -1.112 9.372 1.00 97.25 201 LEU A C 1
ATOM 1604 O O . LEU A 1 201 ? 3.820 -1.291 8.376 1.00 97.25 201 LEU A O 1
ATOM 1608 N N . ILE A 1 202 ? 3.550 -1.274 10.618 1.00 96.25 202 ILE A N 1
ATOM 1609 C CA . ILE A 1 202 ? 4.939 -1.588 10.954 1.00 96.25 202 ILE A CA 1
ATOM 1610 C C . ILE A 1 202 ? 5.021 -2.923 11.680 1.00 96.25 202 ILE A C 1
ATOM 1612 O O . ILE A 1 202 ? 4.154 -3.269 12.481 1.00 96.25 202 ILE A O 1
ATOM 1616 N N . THR A 1 203 ? 6.083 -3.674 11.413 1.00 93.62 203 THR A N 1
ATOM 1617 C CA . THR A 1 203 ? 6.477 -4.835 12.221 1.00 93.62 203 THR A CA 1
ATOM 1618 C C . THR A 1 203 ? 7.719 -4.508 13.047 1.00 93.62 203 THR A C 1
ATOM 1620 O O . THR A 1 203 ? 8.425 -3.550 12.724 1.00 93.62 203 THR A O 1
ATOM 1623 N N . PRO A 1 204 ? 8.071 -5.329 14.055 1.00 89.75 204 PRO A N 1
ATOM 1624 C CA . PRO A 1 204 ? 9.316 -5.156 14.810 1.00 89.75 204 PRO A CA 1
ATOM 1625 C C . PRO A 1 204 ? 10.590 -5.137 13.947 1.00 89.75 204 PRO A C 1
ATOM 1627 O O . PRO A 1 204 ? 11.630 -4.655 14.382 1.00 89.75 204 PRO A O 1
ATOM 1630 N N . HIS A 1 205 ? 10.532 -5.649 12.714 1.00 90.69 205 HIS A N 1
ATOM 1631 C CA . HIS A 1 205 ? 11.656 -5.633 11.778 1.00 90.69 205 HIS A CA 1
ATOM 1632 C C . HIS A 1 205 ? 11.808 -4.315 11.005 1.00 90.69 205 HIS A C 1
ATOM 1634 O O . HIS A 1 205 ? 12.851 -4.097 10.393 1.00 90.69 205 HIS A O 1
ATOM 1640 N N . ASP A 1 206 ? 10.799 -3.441 11.031 1.00 93.12 206 ASP A N 1
ATOM 1641 C CA . ASP A 1 206 ? 10.758 -2.218 10.223 1.00 93.12 206 ASP A CA 1
ATOM 1642 C C . ASP A 1 206 ? 11.278 -0.976 10.980 1.00 93.12 206 ASP A C 1
ATOM 1644 O O . ASP A 1 206 ? 11.258 0.125 10.435 1.00 93.12 206 ASP A O 1
ATOM 1648 N N . VAL A 1 207 ? 11.773 -1.134 12.217 1.00 90.62 207 VAL A N 1
ATOM 1649 C CA . VAL A 1 207 ? 12.191 -0.021 13.099 1.00 90.62 207 VAL A CA 1
ATOM 1650 C C . VAL A 1 207 ? 13.214 0.898 12.428 1.00 90.62 207 VAL A C 1
ATOM 1652 O O . VAL A 1 207 ? 13.038 2.112 12.440 1.00 90.62 207 VAL A O 1
ATOM 1655 N N . LEU A 1 208 ? 14.235 0.332 11.778 1.00 92.38 208 LEU A N 1
ATOM 1656 C CA . LEU A 1 208 ? 15.267 1.118 11.090 1.00 92.38 208 LEU A CA 1
ATOM 1657 C C . LEU A 1 208 ? 14.705 1.921 9.906 1.00 92.38 208 LEU A C 1
ATOM 1659 O O . LEU A 1 208 ? 15.163 3.027 9.637 1.00 92.38 208 LEU A O 1
ATOM 1663 N N . LEU A 1 209 ? 13.708 1.376 9.199 1.00 93.31 209 LEU A N 1
ATOM 1664 C CA . LEU A 1 209 ? 13.070 2.075 8.082 1.00 93.31 209 LEU A CA 1
ATOM 1665 C C . LEU A 1 209 ? 12.257 3.266 8.585 1.00 93.31 209 LEU A C 1
ATOM 1667 O O . LEU A 1 209 ? 12.322 4.339 7.997 1.00 93.31 209 LEU A O 1
ATOM 1671 N N . ILE A 1 210 ? 11.522 3.089 9.684 1.00 93.56 210 ILE A N 1
ATOM 1672 C CA . ILE A 1 210 ? 10.746 4.171 10.293 1.00 93.56 210 ILE A CA 1
ATOM 1673 C C . ILE A 1 210 ? 11.659 5.260 10.843 1.00 93.56 210 ILE A C 1
ATOM 1675 O O . ILE A 1 210 ? 11.407 6.424 10.566 1.00 93.56 210 ILE A O 1
ATOM 1679 N N . GLN A 1 211 ? 12.749 4.904 11.526 1.00 92.69 211 GLN A N 1
ATOM 1680 C CA . GLN A 1 211 ? 13.721 5.888 12.015 1.00 92.69 211 GLN A CA 1
ATOM 1681 C C . GLN A 1 211 ? 14.297 6.737 10.876 1.00 92.69 211 GLN A C 1
ATOM 1683 O O . GLN A 1 211 ? 14.340 7.957 10.989 1.00 92.69 211 GLN A O 1
ATOM 1688 N N . SER A 1 212 ? 14.655 6.111 9.750 1.00 92.69 212 SER A N 1
ATOM 1689 C CA . SER A 1 212 ? 15.124 6.836 8.563 1.00 92.69 212 SER A CA 1
ATOM 1690 C C . SER A 1 212 ? 14.050 7.755 7.963 1.00 92.69 212 SER A C 1
ATOM 1692 O O . SER A 1 212 ? 14.366 8.836 7.469 1.00 92.69 212 SER A O 1
ATOM 1694 N N . ILE A 1 213 ? 12.778 7.348 8.010 1.00 93.06 213 ILE A N 1
ATOM 1695 C CA . ILE A 1 213 ? 11.647 8.172 7.562 1.00 93.06 213 ILE A CA 1
ATOM 1696 C C . ILE A 1 213 ? 11.443 9.374 8.496 1.00 93.06 213 ILE A C 1
ATOM 1698 O O . ILE A 1 213 ? 11.301 10.492 8.010 1.00 93.06 213 ILE A O 1
ATOM 1702 N N . GLU A 1 214 ? 11.451 9.162 9.813 1.00 92.69 214 GLU A N 1
ATOM 1703 C CA . GLU A 1 214 ? 11.294 10.222 10.820 1.00 92.69 214 GLU A CA 1
ATOM 1704 C C . GLU A 1 214 ? 12.424 11.251 10.748 1.00 92.69 214 GLU A C 1
ATOM 1706 O O . GLU A 1 214 ? 12.165 12.453 10.781 1.00 92.69 214 GLU A O 1
ATOM 1711 N N . GLU A 1 215 ? 13.665 10.787 10.584 1.00 91.31 215 GLU A N 1
ATOM 1712 C CA . GLU A 1 215 ? 14.837 11.644 10.392 1.00 91.31 215 GLU A CA 1
ATOM 1713 C C . GLU A 1 215 ? 14.703 12.500 9.129 1.00 91.31 215 GLU A C 1
ATOM 1715 O O . GLU A 1 215 ? 14.983 13.695 9.157 1.00 91.31 215 GLU A O 1
ATOM 1720 N N . HIS A 1 216 ? 14.211 11.917 8.032 1.00 87.56 216 HIS A N 1
ATOM 1721 C CA . HIS A 1 216 ? 14.027 12.648 6.783 1.00 87.56 216 HIS A CA 1
ATOM 1722 C C . HIS A 1 216 ? 12.916 13.700 6.866 1.00 87.56 216 HIS A C 1
ATOM 1724 O O . HIS A 1 216 ? 13.078 14.796 6.341 1.00 87.56 216 HIS A O 1
ATOM 1730 N N . ILE A 1 217 ? 11.784 13.375 7.498 1.00 88.31 217 ILE A N 1
ATOM 1731 C CA . ILE A 1 217 ? 10.634 14.289 7.610 1.00 88.31 217 ILE A CA 1
ATOM 1732 C C . ILE A 1 217 ? 10.873 15.353 8.689 1.00 88.31 217 ILE A C 1
ATOM 1734 O O . ILE A 1 217 ? 10.228 16.398 8.659 1.00 88.31 217 ILE A O 1
ATOM 1738 N N . GLY A 1 218 ? 11.772 15.097 9.643 1.00 86.62 218 GLY A N 1
ATOM 1739 C CA . GLY A 1 218 ? 12.022 15.983 10.780 1.00 86.62 218 GLY A CA 1
ATOM 1740 C C . GLY A 1 218 ? 10.933 15.916 11.857 1.00 86.62 218 GLY A C 1
ATOM 1741 O O . GLY A 1 218 ? 10.854 16.796 12.711 1.00 86.62 218 GLY A O 1
ATOM 1742 N N . SER A 1 219 ? 10.077 14.888 11.837 1.00 87.25 219 SER A N 1
ATOM 1743 C CA . SER A 1 219 ? 9.013 14.692 12.829 1.00 87.25 219 SER A CA 1
ATOM 1744 C C . SER A 1 219 ? 8.798 13.212 13.140 1.00 87.25 219 SER A C 1
ATOM 1746 O O . SER A 1 219 ? 9.033 12.342 12.300 1.00 87.25 219 SER A O 1
ATOM 1748 N N . LYS A 1 220 ? 8.355 12.925 14.370 1.00 91.00 220 LYS A N 1
ATOM 1749 C CA . LYS A 1 220 ? 8.044 11.560 14.812 1.00 91.00 220 LYS A CA 1
ATOM 1750 C C . LYS A 1 220 ? 6.609 11.190 14.473 1.00 91.00 220 LYS A C 1
ATOM 1752 O O . LYS A 1 220 ? 5.696 11.995 14.664 1.00 91.00 220 LYS A O 1
ATOM 1757 N N . LEU A 1 221 ? 6.403 9.952 14.035 1.00 93.00 221 LEU A N 1
ATOM 1758 C CA . LEU A 1 221 ? 5.067 9.417 13.811 1.00 93.00 221 LEU A CA 1
ATOM 1759 C C . LEU A 1 221 ? 4.435 9.081 15.165 1.00 93.00 221 LEU A C 1
ATOM 1761 O O . LEU A 1 221 ? 5.071 8.503 16.047 1.00 93.00 221 LEU A O 1
ATOM 1765 N N . SER A 1 222 ? 3.154 9.402 15.328 1.00 94.88 222 SER A N 1
ATOM 1766 C CA . SER A 1 222 ? 2.413 9.028 16.538 1.00 94.88 222 SER A CA 1
ATOM 1767 C C . SER A 1 222 ? 1.784 7.640 16.398 1.00 94.88 222 SER A C 1
ATOM 1769 O O . SER A 1 222 ? 1.485 7.182 15.296 1.00 94.88 222 SER A O 1
ATOM 1771 N N . GLU A 1 223 ? 1.587 6.932 17.507 1.00 95.44 223 GLU A N 1
ATOM 1772 C CA . GLU A 1 223 ? 0.969 5.604 17.472 1.00 95.44 223 GLU A CA 1
ATOM 1773 C C . GLU A 1 223 ? -0.543 5.709 17.224 1.00 95.44 223 GLU A C 1
ATOM 1775 O O . GLU A 1 223 ? -1.259 6.386 17.965 1.00 95.44 223 GLU A O 1
ATOM 1780 N N . TYR A 1 224 ? -1.054 4.987 16.225 1.00 95.38 224 TYR A N 1
ATOM 1781 C CA . TYR A 1 224 ? -2.489 4.798 16.032 1.00 95.38 224 TYR A CA 1
ATOM 1782 C C . TYR A 1 224 ? -2.937 3.479 16.663 1.00 95.38 224 TYR A C 1
ATOM 1784 O O . TYR A 1 224 ? -2.692 2.392 16.132 1.00 95.38 224 TYR A O 1
ATOM 1792 N N . LYS A 1 225 ? -3.635 3.577 17.799 1.00 92.19 225 LYS A N 1
ATOM 1793 C CA . LYS A 1 225 ? -4.108 2.406 18.545 1.00 92.19 225 LYS A CA 1
ATOM 1794 C C . LYS A 1 225 ? -5.290 1.728 17.853 1.00 92.19 225 LYS A C 1
ATOM 1796 O O . LYS A 1 225 ? -6.337 2.335 17.589 1.00 92.19 225 LYS A O 1
ATOM 1801 N N . VAL A 1 226 ? -5.135 0.430 17.614 1.00 90.38 226 VAL A N 1
ATOM 1802 C CA . VAL A 1 226 ? -6.170 -0.455 17.073 1.00 90.38 226 VAL A CA 1
ATOM 1803 C C . VAL A 1 226 ? -6.677 -1.361 18.195 1.00 90.38 226 VAL A C 1
ATOM 1805 O O . VAL A 1 226 ? -5.921 -1.757 19.073 1.00 90.38 226 VAL A O 1
ATOM 1808 N N . ASN A 1 227 ? -7.981 -1.646 18.206 1.00 88.62 227 ASN A N 1
ATOM 1809 C CA . ASN A 1 227 ? -8.562 -2.562 19.184 1.00 88.62 227 ASN A CA 1
ATOM 1810 C C . ASN A 1 227 ? -8.337 -4.007 18.728 1.00 88.62 227 ASN A C 1
ATOM 1812 O O . ASN A 1 227 ? -9.032 -4.482 17.827 1.00 88.62 227 ASN A O 1
ATOM 1816 N N . ASP A 1 228 ? -7.406 -4.698 19.382 1.00 87.44 228 ASP A N 1
ATOM 1817 C CA . ASP A 1 228 ? -7.028 -6.073 19.050 1.00 87.44 228 ASP A CA 1
ATOM 1818 C C . ASP A 1 228 ? -8.194 -7.066 19.155 1.00 87.44 228 ASP A C 1
ATOM 1820 O O . ASP A 1 228 ? -8.215 -8.054 18.423 1.00 87.44 228 ASP A O 1
ATOM 1824 N N . LYS A 1 229 ? -9.217 -6.790 19.981 1.00 88.44 229 LYS A N 1
ATOM 1825 C CA . LYS A 1 229 ? -10.413 -7.647 20.070 1.00 88.44 229 LYS A CA 1
ATOM 1826 C C . LYS A 1 229 ? -11.166 -7.690 18.741 1.00 88.44 229 LYS A C 1
ATOM 1828 O O . LYS A 1 229 ? -11.438 -8.771 18.228 1.00 88.44 229 LYS A O 1
ATOM 1833 N N . CYS A 1 230 ? -11.392 -6.527 18.127 1.00 85.62 230 CYS A N 1
ATOM 1834 C CA . CYS A 1 230 ? -12.033 -6.448 16.812 1.00 85.62 230 CYS A CA 1
ATOM 1835 C C . CYS A 1 230 ? -11.205 -7.171 15.742 1.00 85.62 230 CYS A C 1
ATOM 1837 O O . CYS A 1 230 ? -11.755 -7.741 14.806 1.00 85.62 230 CYS A O 1
ATOM 1839 N N . ILE A 1 231 ? -9.876 -7.135 15.869 1.00 91.31 231 ILE A N 1
ATOM 1840 C CA . ILE A 1 231 ? -8.980 -7.823 14.942 1.00 91.31 231 ILE A CA 1
ATOM 1841 C C . ILE A 1 231 ? -9.082 -9.338 15.134 1.00 91.31 231 ILE A C 1
ATOM 1843 O O . ILE A 1 231 ? -9.246 -10.055 14.150 1.00 91.31 231 ILE A O 1
ATOM 1847 N N . SER A 1 232 ? -9.074 -9.833 16.375 1.00 90.62 232 SER A N 1
ATOM 1848 C CA . SER A 1 232 ? -9.173 -11.271 16.661 1.00 90.62 232 SER A CA 1
ATOM 1849 C C . SER A 1 232 ? -10.417 -11.938 16.064 1.00 90.62 232 SER A C 1
ATOM 1851 O O . SER A 1 232 ? -10.328 -13.079 15.615 1.00 90.62 232 SER A O 1
ATOM 1853 N N . GLU A 1 233 ? -11.534 -11.213 15.969 1.00 91.00 233 GLU A N 1
ATOM 1854 C CA . GLU A 1 233 ? -12.790 -11.706 15.388 1.00 91.00 233 GLU A CA 1
ATOM 1855 C C . GLU A 1 233 ? -12.681 -11.965 13.877 1.00 91.00 233 GLU A C 1
ATOM 1857 O O . GLU A 1 233 ? -13.284 -12.904 13.359 1.00 91.00 233 GLU A O 1
ATOM 1862 N N . ILE A 1 234 ? -11.885 -11.164 13.162 1.00 94.00 234 ILE A N 1
ATOM 1863 C CA . ILE A 1 234 ? -11.764 -11.233 11.697 1.00 94.00 234 ILE A CA 1
ATOM 1864 C C . ILE A 1 234 ? -10.494 -11.952 11.225 1.00 94.00 234 ILE A C 1
ATOM 1866 O O . ILE A 1 234 ? -10.439 -12.395 10.078 1.00 94.00 234 ILE A O 1
ATOM 1870 N N . VAL A 1 235 ? -9.471 -12.097 12.079 1.00 94.31 235 VAL A N 1
ATOM 1871 C CA . VAL A 1 235 ? -8.144 -12.635 11.711 1.00 94.31 235 VAL A CA 1
ATOM 1872 C C . VAL A 1 235 ? -8.237 -13.984 11.007 1.00 94.31 235 VAL A C 1
ATOM 1874 O O . VAL A 1 235 ? -7.604 -14.171 9.968 1.00 94.31 235 VAL A O 1
ATOM 1877 N N . VAL A 1 236 ? -9.029 -14.917 11.542 1.00 94.56 236 VAL A N 1
ATOM 1878 C CA . VAL A 1 236 ? -9.149 -16.267 10.972 1.00 94.56 236 VAL A CA 1
ATOM 1879 C C . VAL A 1 236 ? -9.744 -16.197 9.569 1.00 94.56 236 VAL A C 1
ATOM 1881 O O . VAL A 1 236 ? -9.155 -16.721 8.623 1.00 94.56 236 VAL A O 1
ATOM 1884 N N . GLN A 1 237 ? -10.865 -15.490 9.414 1.00 95.62 237 GLN A N 1
ATOM 1885 C CA . GLN A 1 237 ? -11.540 -15.342 8.127 1.00 95.62 237 GLN A CA 1
ATOM 1886 C C . GLN A 1 237 ? -10.636 -14.661 7.092 1.00 95.62 237 GLN A C 1
ATOM 1888 O O . GLN A 1 237 ? -10.542 -15.123 5.952 1.00 95.62 237 GLN A O 1
ATOM 1893 N N . VAL A 1 238 ? -9.938 -13.592 7.487 1.00 96.06 238 VAL A N 1
ATOM 1894 C CA . VAL A 1 238 ? -9.014 -12.858 6.615 1.00 96.06 238 VAL A CA 1
ATOM 1895 C C . VAL A 1 238 ? -7.864 -13.756 6.168 1.00 96.06 238 VAL A C 1
ATOM 1897 O O . VAL A 1 238 ? -7.577 -13.822 4.974 1.00 96.06 238 VAL A O 1
ATOM 1900 N N . ASN A 1 239 ? -7.234 -14.486 7.088 1.00 94.88 239 ASN A N 1
ATOM 1901 C CA . ASN A 1 239 ? -6.085 -15.332 6.769 1.00 94.88 239 ASN A CA 1
ATOM 1902 C C . ASN A 1 239 ? -6.454 -16.515 5.873 1.00 94.88 239 ASN A C 1
ATOM 1904 O O . ASN A 1 239 ? -5.727 -16.796 4.917 1.00 94.88 239 ASN A O 1
ATOM 1908 N N . VAL A 1 240 ? -7.591 -17.166 6.133 1.00 96.00 240 VAL A N 1
ATOM 1909 C CA . VAL A 1 240 ? -8.111 -18.236 5.269 1.00 96.00 240 VAL A CA 1
ATOM 1910 C C . VAL A 1 240 ? -8.394 -17.686 3.874 1.00 96.00 240 VAL A C 1
ATOM 1912 O O . VAL A 1 240 ? -7.842 -18.186 2.895 1.00 96.00 240 VAL A O 1
ATOM 1915 N N . THR A 1 241 ? -9.144 -16.585 3.781 1.00 96.75 241 THR A N 1
ATOM 1916 C CA . THR A 1 241 ? -9.499 -15.967 2.494 1.00 96.75 241 THR A CA 1
ATOM 1917 C C . THR A 1 241 ? -8.255 -15.562 1.707 1.00 96.75 241 THR A C 1
ATOM 1919 O O . THR A 1 241 ? -8.133 -15.872 0.522 1.00 96.75 241 THR A O 1
ATOM 1922 N N . ARG A 1 242 ? -7.294 -14.913 2.370 1.00 95.94 242 ARG A N 1
ATOM 1923 C CA . ARG A 1 242 ? -6.016 -14.513 1.779 1.00 95.94 242 ARG A CA 1
ATOM 1924 C C . ARG A 1 242 ? -5.244 -15.713 1.248 1.00 95.94 242 ARG A C 1
ATOM 1926 O O . ARG A 1 242 ? -4.677 -15.643 0.157 1.00 95.94 242 ARG A O 1
ATOM 1933 N N . ARG A 1 243 ? -5.195 -16.806 2.016 1.00 95.25 243 ARG A N 1
ATOM 1934 C CA . ARG A 1 243 ? -4.485 -18.026 1.626 1.00 95.25 243 ARG A CA 1
ATOM 1935 C C . ARG A 1 243 ? -5.129 -18.674 0.407 1.00 95.25 243 ARG A C 1
ATOM 1937 O O . ARG A 1 243 ? -4.408 -19.031 -0.519 1.00 95.25 243 ARG A O 1
ATOM 1944 N N . GLU A 1 244 ? -6.455 -18.750 0.374 1.00 95.62 244 GLU A N 1
ATOM 1945 C CA . GLU A 1 244 ? -7.203 -19.209 -0.798 1.00 95.62 244 GLU A CA 1
ATOM 1946 C C . GLU A 1 244 ? -6.904 -18.348 -2.032 1.00 95.62 244 GLU A C 1
ATOM 1948 O O . GLU A 1 244 ? -6.653 -18.883 -3.111 1.00 95.62 244 GLU A O 1
ATOM 1953 N N . GLN A 1 245 ? -6.880 -17.016 -1.888 1.00 95.75 245 GLN A N 1
ATOM 1954 C CA . GLN A 1 245 ? -6.599 -16.122 -3.016 1.00 95.75 245 GLN A CA 1
ATOM 1955 C C . GLN A 1 245 ? -5.144 -16.213 -3.495 1.00 95.75 245 GLN A C 1
ATOM 1957 O O . GLN A 1 245 ? -4.900 -16.120 -4.695 1.00 95.75 245 GLN A O 1
ATOM 1962 N N . ASP A 1 246 ? -4.177 -16.426 -2.597 1.00 93.75 246 ASP A N 1
ATOM 1963 C CA . ASP A 1 246 ? -2.778 -16.666 -2.978 1.00 93.75 246 ASP A CA 1
ATOM 1964 C C . ASP A 1 246 ? -2.624 -17.971 -3.776 1.00 93.75 246 ASP A C 1
ATOM 1966 O O . ASP A 1 246 ? -1.911 -17.990 -4.782 1.00 93.75 246 ASP A O 1
ATOM 1970 N N . ILE A 1 247 ? -3.327 -19.039 -3.376 1.00 92.75 247 ILE A N 1
ATOM 1971 C CA . ILE A 1 247 ? -3.349 -20.318 -4.106 1.00 92.75 247 ILE A CA 1
ATOM 1972 C C . ILE A 1 247 ? -3.940 -20.111 -5.503 1.00 92.75 247 ILE A C 1
ATOM 1974 O O . ILE A 1 247 ? -3.248 -20.360 -6.488 1.00 92.75 247 ILE A O 1
ATOM 1978 N N . ARG A 1 248 ? -5.144 -19.532 -5.598 1.00 91.88 248 ARG A N 1
ATOM 1979 C CA . ARG A 1 248 ? -5.811 -19.242 -6.881 1.00 91.88 248 ARG A CA 1
ATOM 1980 C C . ARG A 1 248 ? -4.953 -18.387 -7.805 1.00 91.88 248 ARG A C 1
ATOM 1982 O O . ARG A 1 248 ? -4.835 -18.665 -8.991 1.00 91.88 248 ARG A O 1
ATOM 1989 N N . LEU A 1 249 ? -4.328 -17.336 -7.274 1.00 89.88 249 LEU A N 1
ATOM 1990 C CA . LEU A 1 249 ? -3.482 -16.464 -8.086 1.00 89.88 249 LEU A CA 1
ATOM 1991 C C . LEU A 1 249 ? -2.223 -17.186 -8.589 1.00 89.88 249 LEU A C 1
ATOM 1993 O O . LEU A 1 249 ? -1.719 -16.883 -9.670 1.00 89.88 249 LEU A O 1
ATOM 1997 N N . THR A 1 250 ? -1.702 -18.120 -7.794 1.00 86.12 250 THR A N 1
ATOM 1998 C CA . THR A 1 250 ? -0.538 -18.928 -8.166 1.00 86.12 250 THR A CA 1
ATOM 1999 C C . THR A 1 250 ? -0.903 -19.991 -9.209 1.00 86.12 250 THR A C 1
ATOM 2001 O O . THR A 1 250 ? -0.091 -20.244 -10.092 1.00 86.12 250 THR A O 1
ATOM 2004 N N . GLU A 1 251 ? -2.116 -20.552 -9.167 1.00 82.88 251 GLU A N 1
ATOM 2005 C CA . GLU A 1 251 ? -2.630 -21.500 -10.173 1.00 82.88 251 GLU A CA 1
ATOM 2006 C C . GLU A 1 251 ? -2.762 -20.873 -11.566 1.00 82.88 251 GLU A C 1
ATOM 2008 O O . GLU A 1 251 ? -2.435 -21.510 -12.561 1.00 82.88 251 GLU A O 1
ATOM 2013 N N . VAL A 1 252 ? -3.162 -19.600 -11.647 1.00 81.56 252 VAL A N 1
ATOM 2014 C CA . VAL A 1 252 ? -3.290 -18.849 -12.916 1.00 81.56 252 VAL A CA 1
ATOM 2015 C C . VAL A 1 252 ? -1.921 -18.367 -13.448 1.00 81.56 252 VAL A C 1
ATOM 2017 O O . VAL A 1 252 ? -1.854 -17.547 -14.356 1.00 81.56 252 VAL A O 1
ATOM 2020 N N . ASP A 1 253 ? -0.818 -18.834 -12.848 1.00 76.81 253 ASP A N 1
ATOM 2021 C CA . ASP A 1 253 ? 0.572 -18.443 -13.118 1.00 76.81 253 ASP A CA 1
ATOM 2022 C C . ASP A 1 253 ? 0.719 -16.930 -13.359 1.00 76.81 253 ASP A C 1
ATOM 2024 O O . ASP A 1 253 ? 1.191 -16.469 -14.392 1.00 76.81 253 ASP A O 1
ATOM 2028 N N . PHE A 1 254 ? 0.301 -16.114 -12.384 1.00 76.19 254 PHE A N 1
ATOM 2029 C CA . PHE A 1 254 ? 0.278 -14.645 -12.493 1.00 76.19 254 PHE A CA 1
ATOM 2030 C C . PHE A 1 254 ? 1.581 -14.022 -13.037 1.00 76.19 254 PHE A C 1
ATOM 2032 O O . PHE A 1 254 ? 1.555 -13.001 -13.728 1.00 76.19 254 PHE A O 1
ATOM 2039 N N . ASP A 1 255 ? 2.731 -14.636 -12.748 1.00 78.62 255 ASP A N 1
ATOM 2040 C CA . ASP A 1 255 ? 4.044 -14.184 -13.209 1.00 78.62 255 ASP A CA 1
ATOM 2041 C C . ASP A 1 255 ? 4.433 -14.690 -14.613 1.00 78.62 255 ASP A C 1
ATOM 2043 O O . ASP A 1 255 ? 5.490 -14.298 -15.113 1.00 78.62 255 ASP A O 1
ATOM 2047 N N . GLU A 1 256 ? 3.616 -15.506 -15.282 1.00 77.62 256 GLU A N 1
ATOM 2048 C CA . GLU A 1 256 ? 3.904 -16.122 -16.584 1.00 77.62 256 GLU A CA 1
ATOM 2049 C C . GLU A 1 256 ? 4.284 -15.065 -17.621 1.00 77.62 256 GLU A C 1
ATOM 2051 O O . GLU A 1 256 ? 5.390 -15.080 -18.162 1.00 77.62 256 GLU A O 1
ATOM 2056 N N . LYS A 1 257 ? 3.434 -14.050 -17.820 1.00 72.94 257 LYS A N 1
ATOM 2057 C CA . LYS A 1 257 ? 3.701 -12.956 -18.769 1.00 72.94 257 LYS A CA 1
ATOM 2058 C C . LYS A 1 257 ? 5.018 -12.234 -18.471 1.00 72.94 257 LYS A C 1
ATOM 2060 O O . LYS A 1 257 ? 5.750 -11.845 -19.382 1.00 72.94 257 LYS A O 1
ATOM 2065 N N . LYS A 1 258 ? 5.354 -12.068 -17.189 1.00 77.31 258 LYS A N 1
ATOM 2066 C CA . LYS A 1 258 ? 6.610 -11.447 -16.752 1.00 77.31 258 LYS A CA 1
ATOM 2067 C C . LYS A 1 258 ? 7.810 -12.362 -17.016 1.00 77.31 258 LYS A C 1
ATOM 2069 O O . LYS A 1 258 ? 8.850 -11.867 -17.452 1.00 77.31 258 LYS A O 1
ATOM 2074 N N . ARG A 1 259 ? 7.674 -13.674 -16.790 1.00 79.56 259 ARG A N 1
ATOM 2075 C CA . ARG A 1 259 ? 8.694 -14.688 -17.106 1.00 79.56 259 ARG A CA 1
ATOM 2076 C C . ARG A 1 259 ? 8.940 -14.766 -18.608 1.00 79.56 259 ARG A C 1
ATOM 2078 O O . ARG A 1 259 ? 10.092 -14.678 -19.021 1.00 79.56 259 ARG A O 1
ATOM 2085 N N . LEU A 1 260 ? 7.883 -14.834 -19.415 1.00 80.88 260 LEU A N 1
ATOM 2086 C CA . LEU A 1 260 ? 7.959 -14.866 -20.876 1.00 80.88 260 LEU A CA 1
ATOM 2087 C C . LEU A 1 260 ? 8.663 -13.624 -21.426 1.00 80.88 260 LEU A C 1
ATOM 2089 O O . LEU A 1 260 ? 9.614 -13.750 -22.192 1.00 80.88 260 LEU A O 1
ATOM 2093 N N . ASN A 1 261 ? 8.278 -12.428 -20.974 1.00 82.25 261 ASN A N 1
ATOM 2094 C CA . ASN A 1 261 ? 8.935 -11.188 -21.398 1.00 82.25 261 ASN A CA 1
ATOM 2095 C C . ASN A 1 261 ? 10.414 -11.142 -20.990 1.00 82.25 261 ASN A C 1
ATOM 2097 O O . ASN A 1 261 ? 11.252 -10.669 -21.754 1.00 82.25 261 ASN A O 1
ATOM 2101 N N . LYS A 1 262 ? 10.757 -11.653 -19.801 1.00 84.25 262 LYS A N 1
ATOM 2102 C CA . LYS A 1 262 ? 12.152 -11.745 -19.359 1.00 84.25 262 LYS A CA 1
ATOM 2103 C C . LYS A 1 262 ? 12.956 -12.723 -20.221 1.00 84.25 262 LYS A C 1
ATOM 2105 O O . LYS A 1 262 ? 14.068 -12.383 -20.604 1.00 84.25 262 LYS A O 1
ATOM 2110 N N . ARG A 1 263 ? 12.405 -13.903 -20.534 1.00 84.62 263 ARG A N 1
ATOM 2111 C CA . ARG A 1 263 ? 13.062 -14.893 -21.406 1.00 84.62 263 ARG A CA 1
ATOM 2112 C C . ARG A 1 263 ? 13.273 -14.334 -22.810 1.00 84.62 263 ARG A C 1
ATOM 2114 O O . ARG A 1 263 ? 14.390 -14.403 -23.299 1.00 84.62 263 ARG A O 1
ATOM 2121 N N . LYS A 1 264 ? 12.258 -13.691 -23.401 1.00 86.12 264 LYS A N 1
ATOM 2122 C CA . LYS A 1 264 ? 12.383 -13.006 -24.701 1.00 86.12 264 LYS A CA 1
ATOM 2123 C C . LYS A 1 264 ? 13.516 -11.980 -24.703 1.00 86.12 264 LYS A C 1
ATOM 2125 O O . LYS A 1 264 ? 14.349 -12.007 -25.595 1.00 86.12 264 LYS A O 1
ATOM 2130 N N . LYS A 1 265 ? 13.604 -11.149 -23.661 1.00 88.12 265 LYS A N 1
ATOM 2131 C CA . LYS A 1 265 ? 14.667 -10.144 -23.536 1.00 88.12 265 LYS A CA 1
ATOM 2132 C C . LYS A 1 265 ? 16.069 -10.756 -23.414 1.00 88.12 265 LYS A C 1
ATOM 2134 O O . LYS A 1 265 ? 17.022 -10.178 -23.915 1.00 88.12 265 LYS A O 1
ATOM 2139 N N . LEU A 1 266 ? 16.207 -11.901 -22.741 1.00 89.06 266 LEU A N 1
ATOM 2140 C CA . LEU A 1 266 ? 17.485 -12.621 -22.661 1.00 89.06 266 LEU A CA 1
ATOM 2141 C C . LEU A 1 266 ? 17.885 -13.186 -24.029 1.00 89.06 266 LEU A C 1
ATOM 2143 O O . LEU A 1 266 ? 19.028 -13.011 -24.438 1.00 89.06 266 LEU A O 1
ATOM 2147 N N . ILE A 1 267 ? 16.924 -13.753 -24.764 1.00 88.06 267 ILE A N 1
ATOM 2148 C CA . ILE A 1 267 ? 17.134 -14.249 -26.132 1.00 88.06 267 ILE A CA 1
ATOM 2149 C C . ILE A 1 267 ? 17.541 -13.102 -27.069 1.00 88.06 267 ILE A C 1
ATOM 2151 O O . ILE A 1 267 ? 18.508 -13.242 -27.808 1.00 88.06 267 ILE A O 1
ATOM 2155 N N . GLU A 1 268 ? 16.872 -11.945 -26.998 1.00 87.81 268 GLU A N 1
ATOM 2156 C CA . GLU A 1 268 ? 17.250 -10.734 -27.752 1.00 87.81 268 GLU A CA 1
ATOM 2157 C C . GLU A 1 268 ? 18.676 -10.256 -27.435 1.00 87.81 268 GLU A C 1
ATOM 2159 O O . GLU A 1 268 ? 19.338 -9.666 -28.282 1.00 87.81 268 GLU A O 1
ATOM 2164 N N . GLN A 1 269 ? 19.162 -10.515 -26.220 1.00 89.19 269 GLN A N 1
ATOM 2165 C CA . GLN A 1 269 ? 20.525 -10.198 -25.788 1.00 89.19 269 GLN A CA 1
ATOM 2166 C C . GLN A 1 269 ? 21.544 -11.291 -26.157 1.00 89.19 269 GLN A C 1
ATOM 2168 O O . GLN A 1 269 ? 22.710 -11.169 -25.789 1.00 89.19 269 GLN A O 1
ATOM 2173 N N . GLY A 1 270 ? 21.124 -12.354 -26.854 1.00 87.56 270 GLY A N 1
ATOM 2174 C CA . GLY A 1 270 ? 21.970 -13.496 -27.209 1.00 87.56 270 GLY A CA 1
ATOM 2175 C C . GLY A 1 270 ? 22.339 -14.393 -26.024 1.00 87.56 270 GLY A C 1
ATOM 2176 O O . GLY A 1 270 ? 23.268 -15.187 -26.125 1.00 87.56 270 GLY A O 1
ATOM 2177 N N . ILE A 1 271 ? 21.644 -14.259 -24.891 1.00 88.81 271 ILE A N 1
ATOM 2178 C CA . ILE A 1 271 ? 21.898 -15.025 -23.670 1.00 88.81 271 ILE A CA 1
ATOM 2179 C C . ILE A 1 271 ? 20.872 -16.156 -23.582 1.00 88.81 271 ILE A C 1
ATOM 2181 O O . ILE A 1 271 ? 19.666 -15.898 -23.572 1.00 88.81 271 ILE A O 1
ATOM 2185 N N . ASP A 1 272 ? 21.339 -17.400 -23.443 1.00 88.75 272 ASP A N 1
ATOM 2186 C CA . ASP A 1 272 ? 20.461 -18.544 -23.187 1.00 88.75 272 ASP A CA 1
ATOM 2187 C C . ASP A 1 272 ? 19.723 -18.351 -21.839 1.00 88.75 272 ASP A C 1
ATOM 2189 O O . ASP A 1 272 ? 20.363 -18.232 -20.781 1.00 88.75 272 ASP A O 1
ATOM 2193 N N . PRO A 1 273 ? 18.374 -18.301 -21.835 1.00 85.56 273 PRO A N 1
ATOM 2194 C CA . PRO A 1 273 ? 17.601 -18.112 -20.614 1.00 85.56 273 PRO A CA 1
ATOM 2195 C C . PRO A 1 273 ? 17.836 -19.183 -19.544 1.00 85.56 273 PRO A C 1
ATOM 2197 O O . PRO A 1 273 ? 17.815 -18.857 -18.353 1.00 85.56 273 PRO A O 1
ATOM 2200 N N . ASP A 1 274 ? 18.057 -20.434 -19.943 1.00 87.00 274 ASP A N 1
ATOM 2201 C CA . ASP A 1 274 ? 18.215 -21.566 -19.029 1.00 87.00 274 ASP A CA 1
ATOM 2202 C C . ASP A 1 274 ? 19.594 -21.536 -18.376 1.00 87.00 274 ASP A C 1
ATOM 2204 O O . ASP A 1 274 ? 19.733 -21.777 -17.170 1.00 87.00 274 ASP A O 1
ATOM 2208 N N . GLU A 1 275 ? 20.619 -21.179 -19.150 1.00 86.12 275 GLU A N 1
ATOM 2209 C CA . GLU A 1 275 ? 21.966 -20.969 -18.630 1.00 86.12 275 GLU A CA 1
ATOM 2210 C C . GLU A 1 275 ? 21.996 -19.790 -17.647 1.00 86.12 275 GLU A C 1
ATOM 2212 O O . GLU A 1 275 ? 22.494 -19.919 -16.520 1.00 86.12 275 GLU A O 1
ATOM 2217 N N . PHE A 1 276 ? 21.362 -18.670 -18.014 1.00 85.94 276 PHE A N 1
ATOM 2218 C CA . PHE A 1 276 ? 21.225 -17.503 -17.145 1.00 85.94 276 PHE A CA 1
ATOM 2219 C C . PHE A 1 276 ? 20.507 -17.843 -15.831 1.00 85.94 276 PHE A C 1
ATOM 2221 O O . PHE A 1 276 ? 20.923 -17.417 -14.746 1.00 85.94 276 PHE A O 1
ATOM 2228 N N . GLU A 1 277 ? 19.433 -18.631 -15.892 1.00 84.19 277 GLU A N 1
ATOM 2229 C CA . GLU A 1 277 ? 18.664 -19.014 -14.711 1.00 84.19 277 GLU A CA 1
ATOM 2230 C C . GLU A 1 277 ? 19.456 -19.952 -13.784 1.00 84.19 277 GLU A C 1
ATOM 2232 O O . GLU A 1 277 ? 19.473 -19.744 -12.561 1.00 84.19 277 GLU A O 1
ATOM 2237 N N . ARG A 1 278 ? 20.203 -20.917 -14.340 1.00 86.19 278 ARG A N 1
ATOM 2238 C CA . ARG A 1 278 ? 21.132 -21.773 -13.576 1.00 86.19 278 ARG A CA 1
ATOM 2239 C C . ARG A 1 278 ? 22.235 -20.951 -12.909 1.00 86.19 278 ARG A C 1
ATOM 2241 O O . ARG A 1 278 ? 22.490 -21.135 -11.712 1.00 86.19 278 ARG A O 1
ATOM 2248 N N . ALA A 1 279 ? 22.844 -20.014 -13.637 1.00 84.81 279 ALA A N 1
ATOM 2249 C CA . ALA A 1 279 ? 23.883 -19.129 -13.116 1.00 84.81 279 ALA A CA 1
ATOM 2250 C C . ALA A 1 279 ? 23.354 -18.263 -11.960 1.00 84.81 279 ALA A C 1
ATOM 2252 O O . ALA A 1 279 ? 23.957 -18.207 -10.881 1.00 84.81 279 ALA A O 1
ATOM 2253 N N . MET A 1 280 ? 22.169 -17.670 -12.124 1.00 84.81 280 MET A N 1
ATOM 2254 C CA . MET A 1 280 ? 21.508 -16.892 -11.074 1.00 84.81 280 MET A CA 1
ATOM 2255 C C . MET A 1 280 ? 21.150 -17.741 -9.851 1.00 84.81 280 MET A C 1
ATOM 2257 O O . MET A 1 280 ? 21.348 -17.297 -8.717 1.00 84.81 280 MET A O 1
ATOM 2261 N N . LYS A 1 281 ? 20.673 -18.978 -10.038 1.00 84.62 281 LYS A N 1
ATOM 2262 C CA . LYS A 1 281 ? 20.380 -19.908 -8.932 1.00 84.62 281 LYS A CA 1
ATOM 2263 C C . LYS A 1 281 ? 21.648 -20.265 -8.152 1.00 84.62 281 LYS A C 1
ATOM 2265 O O . LYS A 1 281 ? 21.621 -20.275 -6.918 1.00 84.62 281 LYS A O 1
ATOM 2270 N N . LYS A 1 282 ? 22.771 -20.489 -8.846 1.00 86.69 282 LYS A N 1
ATOM 2271 C CA . LYS A 1 282 ? 24.088 -20.729 -8.230 1.00 86.69 282 LYS A CA 1
ATOM 2272 C C . LYS A 1 282 ? 24.567 -19.503 -7.446 1.00 86.69 282 LYS A C 1
ATOM 2274 O O . LYS A 1 282 ? 24.963 -19.648 -6.290 1.00 86.69 282 LYS A O 1
ATOM 2279 N N . LYS A 1 283 ? 24.436 -18.298 -8.015 1.00 85.94 283 LYS A N 1
ATOM 2280 C CA . LYS A 1 283 ? 24.794 -17.028 -7.356 1.00 85.94 283 LYS A CA 1
ATOM 2281 C C . LYS A 1 283 ? 23.962 -16.777 -6.095 1.00 85.94 283 LYS A C 1
ATOM 2283 O O . LYS A 1 283 ? 24.527 -16.479 -5.048 1.00 85.94 283 LYS A O 1
ATOM 2288 N N . ARG A 1 284 ? 22.639 -16.986 -6.150 1.00 84.62 284 ARG A N 1
ATOM 2289 C CA . ARG A 1 284 ? 21.743 -16.861 -4.980 1.00 84.62 284 ARG A CA 1
ATOM 2290 C C . ARG A 1 284 ? 22.089 -17.865 -3.882 1.00 84.62 284 ARG A C 1
ATOM 2292 O O . ARG A 1 284 ? 22.136 -17.489 -2.717 1.00 84.62 284 ARG A O 1
ATOM 2299 N N . ARG A 1 285 ? 22.375 -19.124 -4.242 1.00 83.81 285 ARG A N 1
ATOM 2300 C CA . ARG A 1 285 ? 22.840 -20.146 -3.287 1.00 83.81 285 ARG A CA 1
ATOM 2301 C C . ARG A 1 285 ? 24.154 -19.747 -2.616 1.00 83.81 285 ARG A C 1
ATOM 2303 O O . ARG A 1 285 ? 24.282 -19.941 -1.411 1.00 83.81 285 ARG A O 1
ATOM 2310 N N . LYS A 1 286 ? 25.107 -19.195 -3.374 1.00 86.75 286 LYS A N 1
ATOM 2311 C CA . LYS A 1 286 ? 26.392 -18.724 -2.839 1.00 86.75 286 LYS A CA 1
ATOM 2312 C C . LYS A 1 286 ? 26.195 -17.555 -1.866 1.00 86.75 286 LYS A C 1
ATOM 2314 O O . LYS A 1 286 ? 26.605 -17.671 -0.719 1.00 86.75 286 LYS A O 1
ATOM 2319 N N . ALA A 1 287 ? 25.452 -16.525 -2.273 1.00 83.75 287 ALA A N 1
ATOM 2320 C CA . ALA A 1 287 ? 25.147 -15.367 -1.429 1.00 83.75 287 ALA A CA 1
ATOM 2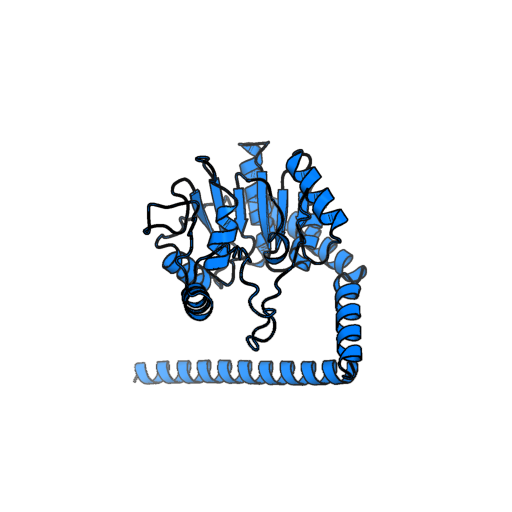321 C C . ALA A 1 287 ? 24.406 -15.756 -0.136 1.00 83.75 287 ALA A C 1
ATOM 2323 O O . ALA A 1 287 ? 24.699 -15.239 0.937 1.00 83.75 287 ALA A O 1
ATOM 2324 N N . PHE A 1 288 ? 23.471 -16.710 -0.210 1.00 81.94 288 PHE A N 1
ATOM 2325 C CA . PHE A 1 288 ? 22.774 -17.214 0.975 1.00 81.94 288 PHE A CA 1
ATOM 2326 C C . PHE A 1 288 ? 23.715 -17.952 1.939 1.00 81.94 288 PHE A C 1
ATOM 2328 O O . PHE A 1 288 ? 23.612 -17.780 3.153 1.00 81.94 288 PHE A O 1
ATOM 2335 N N . LYS A 1 289 ? 24.649 -18.761 1.414 1.00 86.31 289 LYS A N 1
ATOM 2336 C CA . LYS A 1 289 ? 25.681 -19.414 2.234 1.00 86.31 289 LYS A CA 1
ATOM 2337 C C . LYS A 1 289 ? 26.590 -18.383 2.902 1.00 86.31 289 LYS A C 1
ATOM 2339 O O . LYS A 1 289 ? 26.821 -18.496 4.099 1.00 86.31 289 LYS A O 1
ATOM 2344 N N . GLU A 1 290 ? 27.048 -17.378 2.162 1.00 86.88 290 GLU A N 1
ATOM 2345 C CA . GLU A 1 290 ? 27.893 -16.295 2.685 1.00 86.88 290 GLU A CA 1
ATOM 2346 C C . GLU A 1 290 ? 27.182 -15.523 3.805 1.00 86.88 290 GLU A C 1
ATOM 2348 O O . GLU A 1 290 ? 27.712 -15.439 4.909 1.00 86.88 290 GLU A O 1
ATOM 2353 N N . GLN A 1 291 ? 25.934 -15.087 3.592 1.00 82.31 291 GLN A N 1
ATOM 2354 C CA . GLN A 1 291 ? 25.138 -14.420 4.634 1.00 82.31 291 GLN A CA 1
ATOM 2355 C C . GLN A 1 291 ? 24.914 -15.301 5.868 1.00 82.31 291 GLN A C 1
ATOM 2357 O O . GLN A 1 291 ? 24.917 -14.806 6.995 1.00 82.31 291 GLN A O 1
ATOM 2362 N N . ARG A 1 292 ? 24.705 -16.611 5.685 1.00 85.75 292 ARG A N 1
ATOM 2363 C CA . ARG A 1 292 ? 24.554 -17.545 6.807 1.00 85.75 292 ARG A CA 1
ATOM 2364 C C . ARG A 1 292 ? 25.857 -17.685 7.595 1.00 85.75 292 ARG A C 1
ATOM 2366 O O . ARG A 1 292 ? 25.803 -17.652 8.820 1.00 85.75 292 ARG A O 1
ATOM 2373 N N . MET A 1 293 ? 26.997 -17.808 6.915 1.00 83.38 293 MET A N 1
ATOM 2374 C CA . MET A 1 293 ? 28.316 -17.869 7.556 1.00 83.38 293 MET A CA 1
ATOM 2375 C C . MET A 1 293 ? 28.632 -16.576 8.310 1.00 83.38 293 MET A C 1
ATOM 2377 O O . MET A 1 293 ? 29.101 -16.626 9.441 1.00 83.38 293 MET A O 1
ATOM 2381 N N . GLU A 1 294 ? 28.310 -15.419 7.733 1.00 85.88 294 GLU A N 1
ATOM 2382 C CA . GLU A 1 294 ? 28.519 -14.121 8.378 1.00 85.88 294 GLU A CA 1
ATOM 2383 C C . GLU A 1 294 ? 27.643 -13.952 9.632 1.00 85.88 294 GLU A C 1
ATOM 2385 O O . GLU A 1 294 ? 28.103 -13.463 10.663 1.00 85.88 294 GLU A O 1
ATOM 2390 N N . ARG A 1 295 ? 26.391 -14.427 9.584 1.00 85.12 295 ARG A N 1
ATOM 2391 C CA . ARG A 1 295 ? 25.501 -14.469 10.757 1.00 85.12 295 ARG A CA 1
ATOM 2392 C C . ARG A 1 295 ? 26.003 -15.416 11.848 1.00 85.12 295 ARG A C 1
ATOM 2394 O O . ARG A 1 295 ? 25.782 -15.124 13.018 1.00 85.12 295 ARG A O 1
ATOM 2401 N N . MET A 1 296 ? 26.631 -16.535 11.479 1.00 81.38 296 MET A N 1
ATOM 2402 C CA . MET A 1 296 ? 27.224 -17.479 12.437 1.00 81.38 296 MET A CA 1
ATOM 2403 C C . MET A 1 296 ? 28.442 -16.854 13.125 1.00 81.38 296 MET A C 1
ATOM 2405 O O . MET A 1 296 ? 28.477 -16.822 14.348 1.00 81.38 296 MET A O 1
ATOM 2409 N N . LYS A 1 297 ? 29.353 -16.236 12.359 1.00 84.00 297 LYS A N 1
ATOM 2410 C CA . LYS A 1 297 ? 30.511 -15.508 12.908 1.00 84.00 297 LYS A CA 1
ATOM 2411 C C . LYS A 1 297 ? 30.093 -14.392 13.866 1.00 84.00 297 LYS A C 1
ATOM 2413 O O . LYS A 1 297 ? 30.540 -14.363 15.000 1.00 84.00 297 LYS A O 1
ATOM 2418 N N . LYS A 1 298 ? 29.119 -13.556 13.479 1.00 82.31 298 LYS A N 1
ATOM 2419 C CA . LYS A 1 298 ? 28.574 -12.502 14.360 1.00 82.31 298 LYS A CA 1
ATOM 2420 C C . LYS A 1 298 ? 27.942 -13.037 15.653 1.00 82.31 298 LYS A C 1
ATOM 2422 O O . LYS A 1 298 ? 27.849 -12.292 16.624 1.00 82.31 298 LYS A O 1
ATOM 2427 N N . LYS A 1 299 ? 27.465 -14.288 15.671 1.00 79.50 299 LYS A N 1
ATOM 2428 C CA . LYS A 1 299 ? 26.968 -14.941 16.892 1.00 79.50 299 LYS A CA 1
ATOM 2429 C C . LYS A 1 299 ? 28.111 -15.458 17.766 1.00 79.50 299 LYS A C 1
ATOM 2431 O O . LYS A 1 299 ? 28.041 -15.254 18.971 1.00 79.50 299 LYS A O 1
ATOM 2436 N N . GLU A 1 300 ? 29.136 -16.065 17.170 1.00 76.38 300 GLU A N 1
ATOM 2437 C CA . GLU A 1 300 ? 30.344 -16.523 17.877 1.00 76.38 300 GLU A CA 1
ATOM 2438 C C . GLU A 1 300 ? 31.146 -15.354 18.471 1.00 76.38 300 GLU A C 1
ATOM 2440 O O . GLU A 1 300 ? 31.615 -15.431 19.603 1.00 76.38 300 GLU A O 1
ATOM 2445 N N . ASP A 1 301 ? 31.255 -14.238 17.749 1.00 75.69 301 ASP A N 1
ATOM 2446 C CA . ASP A 1 301 ? 31.929 -13.034 18.246 1.00 75.69 301 ASP A CA 1
ATOM 2447 C C . ASP A 1 301 ? 31.148 -12.404 19.408 1.00 75.69 301 ASP A C 1
ATOM 2449 O O . ASP A 1 301 ? 31.737 -11.961 20.394 1.00 75.69 301 ASP A O 1
ATOM 2453 N N . LYS A 1 302 ? 29.806 -12.432 19.346 1.00 73.06 302 LYS A N 1
ATOM 2454 C CA . LYS A 1 302 ? 28.953 -11.998 20.460 1.00 73.06 302 LYS A CA 1
ATOM 2455 C C . LYS A 1 302 ? 29.097 -12.895 21.687 1.00 73.06 302 LYS A C 1
ATOM 2457 O O . LYS A 1 302 ? 29.218 -12.352 22.779 1.00 73.06 302 LYS A O 1
ATOM 2462 N N . SER A 1 303 ? 29.119 -14.222 21.526 1.00 65.25 303 SER A N 1
ATOM 2463 C CA . SER A 1 303 ? 29.269 -15.144 22.662 1.00 65.25 303 SER A CA 1
ATOM 2464 C C . SER A 1 303 ? 30.640 -15.016 23.331 1.00 65.25 303 SER A C 1
ATOM 2466 O O . SER A 1 303 ? 30.717 -14.980 24.555 1.00 65.25 303 SER A O 1
ATOM 2468 N N . LYS A 1 304 ? 31.708 -14.834 22.545 1.00 69.44 304 LYS A N 1
ATOM 2469 C CA . LYS A 1 304 ? 33.057 -14.576 23.076 1.00 69.44 304 LYS A CA 1
ATOM 2470 C C . LYS A 1 304 ? 33.156 -13.225 23.785 1.00 69.44 304 LYS A C 1
ATOM 2472 O O . LYS A 1 304 ? 33.794 -13.129 24.826 1.00 69.44 304 LYS A O 1
ATOM 2477 N N . SER A 1 305 ? 32.498 -12.184 23.267 1.00 58.53 305 SER A N 1
ATOM 2478 C CA . SER A 1 305 ? 32.493 -10.867 23.921 1.00 58.53 305 SER A CA 1
ATOM 2479 C C . SER A 1 305 ? 31.777 -10.865 25.277 1.00 58.53 305 SER A C 1
ATOM 2481 O O . SER A 1 305 ? 32.203 -10.139 26.170 1.00 58.53 305 SER A O 1
ATOM 2483 N N . SER A 1 306 ? 30.745 -11.703 25.455 1.00 57.56 306 SER A N 1
ATOM 2484 C CA . SER A 1 306 ? 30.035 -11.864 26.732 1.00 57.56 306 SER A CA 1
ATOM 2485 C C . SER A 1 306 ? 30.789 -12.708 27.765 1.00 57.56 306 SER A C 1
ATOM 2487 O O . SER A 1 306 ? 30.614 -12.476 28.956 1.00 57.56 306 SER A O 1
ATOM 2489 N N . GLU A 1 307 ? 31.642 -13.646 27.342 1.00 57.75 307 GLU A N 1
ATOM 2490 C CA . GLU A 1 307 ? 32.489 -14.433 28.258 1.00 57.75 307 GLU A CA 1
ATOM 2491 C C . GLU A 1 307 ? 33.656 -13.600 28.817 1.00 57.75 307 GLU A C 1
ATOM 2493 O O . GLU A 1 307 ? 34.003 -13.726 29.988 1.00 57.75 307 GLU A O 1
ATOM 2498 N N . VAL A 1 308 ? 34.208 -12.675 28.022 1.00 56.12 308 VAL A N 1
ATOM 2499 C CA . VAL A 1 308 ? 35.314 -11.791 28.441 1.00 56.12 308 VAL A CA 1
ATOM 2500 C C . VAL A 1 308 ? 34.863 -10.682 29.405 1.00 56.12 308 VAL A C 1
ATOM 2502 O O . VAL A 1 308 ? 35.685 -10.141 30.130 1.00 56.12 308 VAL A O 1
ATOM 2505 N N . THR A 1 309 ? 33.570 -10.341 29.462 1.00 55.16 309 THR A N 1
ATOM 2506 C CA . THR A 1 309 ? 33.052 -9.324 30.406 1.00 55.16 309 THR A CA 1
ATOM 2507 C C . THR A 1 309 ? 32.669 -9.885 31.782 1.00 55.16 309 THR A C 1
ATOM 2509 O O . THR A 1 309 ? 32.294 -9.112 32.660 1.00 55.16 309 THR A O 1
ATOM 2512 N N . GLN A 1 310 ? 32.733 -11.207 31.972 1.00 49.72 310 GLN A N 1
ATOM 2513 C CA . GLN A 1 310 ? 32.407 -11.890 33.235 1.00 49.72 310 GLN A CA 1
ATOM 2514 C C . GLN A 1 310 ? 33.637 -12.479 33.955 1.00 49.72 310 GLN A C 1
ATOM 2516 O O . GLN A 1 310 ? 33.468 -13.158 34.966 1.00 49.72 310 GLN A O 1
ATOM 2521 N N . SER A 1 311 ? 34.849 -12.221 33.450 1.00 44.06 311 SER A N 1
ATOM 2522 C CA . SER A 1 311 ? 36.137 -12.559 34.086 1.00 44.06 311 SER A CA 1
ATOM 2523 C C . SER A 1 311 ? 36.854 -11.289 34.525 1.00 44.06 311 SER A C 1
ATOM 2525 O O . SER A 1 311 ? 37.506 -11.329 35.589 1.00 44.06 311 SER A O 1
#

Secondary structure (DSSP, 8-state):
------------SS-S--PPP--TT-------SS--HHHHHHHHHH-SS------S--S-TT-SS-TTEEEEEEE--GGGHHHHHHHHHHHHHHH-TT--EEEE-SSHHHHHHHHHHHHHTT--EEEE-TTS-HHHHHHHHHHHHTTS-SEEEE-HHHHTTS-PPP-SEEEESS--SSHHHHHHHHTTSS-TT--EEEEEEE-TT-HHHHHHHHHHHTSPPEE----HHHHHHHHHHHHHHHHHHHHHHHHTTTTHHHHHHHHHHHHHTT--HHHHHHHHHHHHHHHHHHHHHHHHHHHHHHHHHHHHT--

Foldseek 3Di:
DDDDDDDDDDDDPDDPPPDPDDDPDDDDDDDDPDDDVVVVVVDVVPDPDDDDDDDDDDDDPQFLADPLEAFAEEEDAPLLLLLQVVLVVVVVCVVVVLAAEEEEDADPLCLQLSCQLCVVVPAAEAEFDPLDDPVSNVVRQVCCVVSVHRYYYYYLVRPPPDPRAAGQEYEYSAQDQALVSVSVRSVSYCPPNDHHYYYYYDYPVCVVSQVNNCVVRVHHHHHDDDDVVSSVVCRVVSSVSSVVSSVVCVVVVSCPVVLVVVCVVCVVVVHHPVVVVVVVVVVVVVVVVVVVVVVVVVVVVVVVVVVVVVD

Sequence (311 aa):
MRQIAYWRITLTSSSPRYLPPFHRKRQTLLFTATHTETLNELLDANSEKEHFFYREGEDDASSLTVSTLEQHYVLTPADFRDAYLIGIIMKIQKTAPNASFMVFTKTCKIAQILSMTLDKLGFANVTLHSMKPQRERLSALSRFRSHIAKILIATDVASRGLDIPQVEYVINHSVPSDAKDYVHRVGRTARAGRKGTALTLITPHDVLLIQSIEEHIGSKLSEYKVNDKCISEIVVQVNVTRREQDIRLTEVDFDEKKRLNKRKKLIEQGIDPDEFERAMKKKRRKAFKEQRMERMKKKEDKSKSSEVTQS

InterPro domains:
  IPR001650 Helicase, C-terminal domain-like [PF00271] (91-193)
  IPR001650 Helicase, C-terminal domain-like [PS51194] (84-232)
  IPR001650 Helicase, C-terminal domain-like [SM00490] (112-193)
  IPR027417 P-loop containing nucleoside triphosphate hydrolase [G3DSA:3.40.50.300] (67-310)
  IPR027417 P-loop containing nucleoside triphosphate hydrolase [SSF52540] (65-227)
  IPR050079 DEAD box RNA helicase [PTHR47959] (23-305)

Organism: Caligus clemensi (NCBI:txid344056)

Radius of gyration: 23.99 Å; chains: 1; bounding box: 55×54×70 Å

pLDDT: mean 81.12, std 17.93, range [22.52, 97.75]